Protein AF-A0A971QM48-F1 (afdb_monomer)

Solvent-accessible surface area (backbone atoms only — not comparable to full-atom values): 11551 Å² total; per-residue (Å²): 107,71,69,56,50,54,52,50,48,67,76,51,70,69,67,79,76,86,76,79,74,87,74,81,92,73,78,40,52,86,23,33,29,38,38,35,33,34,41,36,30,91,45,66,73,76,56,55,80,51,70,69,56,52,52,49,32,53,52,53,37,55,54,53,50,53,58,48,61,70,36,67,75,52,66,74,45,52,74,70,54,47,54,50,46,50,54,52,46,47,52,49,40,46,28,52,46,50,43,52,49,58,69,69,47,90,66,61,48,78,42,84,74,48,76,46,72,35,54,68,72,39,68,53,55,75,92,37,60,81,40,42,35,34,33,38,30,67,88,76,28,32,36,38,37,59,38,43,50,46,93,62,30,44,50,87,63,85,56,49,79,44,80,49,55,73,74,32,81,40,48,48,89,62,84,36,79,37,98,48,64,26,48,36,46,32,38,34,36,36,70,33,70,63,67,70,87,82,83,82,132

Mean predicted aligned error: 8.38 Å

Secondary structure (DSSP, 8-state):
-HHHHHHHHHHS------SSSPPPS---SSSEEEEEEEEE-SSSGGGSPPHHHHHHHHHHHHHHHHHHHHSHHHHT--HHHHHHHHHHHHHHHHHHHHHHHHHH-SS-EEEEEEEEEE-TTSBPPGGGTTTEEEEEETTTTEEEEEEEEETTEEE-SS-EEEE--TT-EEEE-----SS---EEEEEEEE--TT-------

Structure (mmCIF, N/CA/C/O backbone):
data_AF-A0A971QM48-F1
#
_entry.id   AF-A0A971QM48-F1
#
loop_
_atom_site.group_PDB
_atom_site.id
_atom_site.type_symbol
_atom_site.label_atom_id
_atom_site.label_alt_id
_atom_site.label_comp_id
_atom_site.label_asym_id
_atom_site.label_entity_id
_atom_site.label_seq_id
_atom_site.pdbx_PDB_ins_code
_atom_site.Cartn_x
_atom_site.Cartn_y
_atom_site.Cartn_z
_atom_site.occupancy
_atom_site.B_iso_or_equiv
_atom_site.auth_seq_id
_atom_site.auth_comp_id
_atom_site.auth_asym_id
_atom_site.auth_atom_id
_atom_site.pdbx_PDB_model_num
ATOM 1 N N . MET A 1 1 ? -4.611 4.278 18.204 1.00 54.31 1 MET A N 1
ATOM 2 C CA . MET A 1 1 ? -4.361 4.041 16.751 1.00 54.31 1 MET A CA 1
ATOM 3 C C . MET A 1 1 ? -4.901 5.122 15.805 1.00 54.31 1 MET A C 1
ATOM 5 O O . MET A 1 1 ? -4.077 5.701 15.112 1.00 54.31 1 MET A O 1
ATOM 9 N N . LYS A 1 2 ? -6.210 5.450 15.753 1.00 56.41 2 LYS A N 1
ATOM 10 C CA . LYS A 1 2 ? -6.741 6.458 14.792 1.00 56.41 2 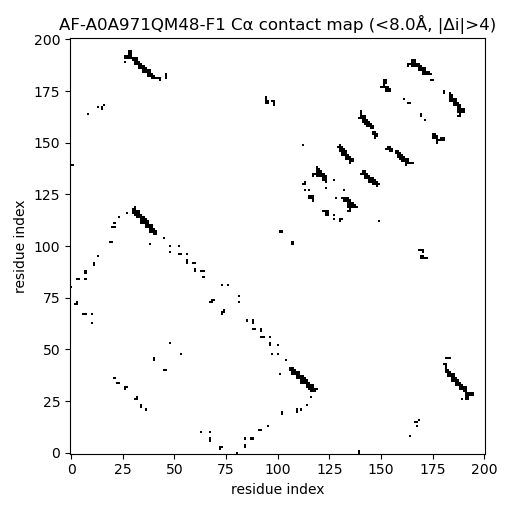LYS A CA 1
ATOM 11 C C . LYS A 1 2 ? -6.027 7.823 14.858 1.00 56.41 2 LYS A C 1
ATOM 13 O O . LYS A 1 2 ? -5.661 8.360 13.819 1.00 56.41 2 LYS A O 1
ATOM 18 N N . LYS A 1 3 ? -5.739 8.325 16.069 1.00 60.47 3 LYS A N 1
ATOM 19 C CA . LYS A 1 3 ? -4.972 9.571 16.284 1.00 60.47 3 LYS A CA 1
ATOM 20 C C . LYS A 1 3 ? -3.552 9.516 15.697 1.00 60.47 3 LYS A C 1
ATOM 22 O O . LYS A 1 3 ? -3.145 10.424 14.988 1.00 60.47 3 LYS A O 1
ATOM 27 N N . ILE A 1 4 ? -2.842 8.406 15.912 1.00 63.28 4 ILE A N 1
ATOM 28 C CA . ILE A 1 4 ? -1.474 8.174 15.412 1.00 63.28 4 ILE A CA 1
ATOM 29 C C . ILE A 1 4 ? -1.445 8.152 13.879 1.00 63.28 4 ILE A C 1
ATOM 31 O O . ILE A 1 4 ? -0.576 8.765 13.265 1.00 63.28 4 ILE A O 1
ATOM 35 N N . ILE A 1 5 ? -2.421 7.485 13.254 1.00 61.97 5 ILE A N 1
ATOM 36 C CA . ILE A 1 5 ? -2.549 7.445 11.792 1.00 61.97 5 ILE A CA 1
ATOM 37 C C . ILE A 1 5 ? -2.775 8.860 11.245 1.00 61.97 5 ILE A C 1
ATOM 39 O O . ILE A 1 5 ? -2.101 9.236 10.293 1.00 61.97 5 ILE A O 1
ATOM 43 N N . GLY A 1 6 ? -3.650 9.660 11.865 1.00 61.72 6 GLY A N 1
ATOM 44 C CA . GLY A 1 6 ? -3.912 11.041 11.442 1.00 61.72 6 GLY A CA 1
ATOM 45 C C . GLY A 1 6 ? -2.662 11.928 11.441 1.00 61.72 6 GLY A C 1
ATOM 46 O O . GLY A 1 6 ? -2.401 12.625 10.460 1.00 61.72 6 GLY A O 1
ATOM 47 N N . ILE A 1 7 ? -1.837 11.843 12.488 1.00 61.66 7 ILE A N 1
ATOM 48 C CA . ILE A 1 7 ? -0.588 12.619 12.594 1.00 61.66 7 ILE A CA 1
ATOM 49 C C . ILE A 1 7 ? 0.405 12.183 11.513 1.00 61.66 7 ILE A C 1
ATOM 51 O O . ILE A 1 7 ? 0.930 13.016 10.781 1.00 61.66 7 ILE A O 1
ATOM 55 N N . ILE A 1 8 ? 0.604 10.873 11.345 1.00 64.00 8 ILE A N 1
ATOM 56 C CA . ILE A 1 8 ? 1.536 10.330 10.345 1.00 64.00 8 ILE A CA 1
ATOM 57 C C . ILE A 1 8 ? 1.062 10.626 8.909 1.00 64.00 8 ILE A C 1
ATOM 59 O O . ILE A 1 8 ? 1.891 10.869 8.034 1.00 64.00 8 ILE A O 1
ATOM 63 N N . VAL A 1 9 ? -0.254 10.634 8.652 1.00 61.41 9 VAL A N 1
ATOM 64 C CA . VAL A 1 9 ? -0.838 11.076 7.367 1.00 61.41 9 VAL A CA 1
ATOM 65 C C . VAL A 1 9 ? -0.539 12.542 7.097 1.00 61.41 9 VAL A C 1
ATOM 67 O O . VAL A 1 9 ? -0.200 12.892 5.971 1.00 61.41 9 VAL A O 1
ATOM 70 N N . THR A 1 10 ? -0.615 13.387 8.120 1.00 61.47 10 THR A N 1
ATOM 71 C CA . THR A 1 10 ? -0.358 14.822 7.965 1.00 61.47 10 THR A CA 1
ATOM 72 C C . THR A 1 10 ? 1.130 15.112 7.744 1.00 61.47 10 THR A C 1
ATOM 74 O O . THR A 1 10 ? 1.470 15.942 6.905 1.00 61.47 10 THR A O 1
ATOM 77 N N . LEU A 1 11 ? 2.017 14.396 8.444 1.00 59.66 11 LEU A N 1
ATOM 78 C CA . LEU A 1 11 ? 3.474 14.556 8.329 1.00 59.66 11 LEU A CA 1
ATOM 79 C C . LEU A 1 11 ? 4.018 14.061 6.985 1.00 59.66 11 LEU A C 1
ATOM 81 O O . LEU A 1 11 ? 4.944 14.641 6.423 1.00 59.66 11 LEU A O 1
ATOM 85 N N . ILE A 1 12 ? 3.431 12.996 6.439 1.00 63.12 12 ILE A N 1
ATOM 86 C CA . ILE A 1 12 ? 3.823 12.457 5.140 1.00 63.12 12 ILE A CA 1
ATOM 87 C C . ILE A 1 12 ? 2.616 12.513 4.222 1.00 63.12 12 ILE A C 1
ATOM 89 O O . ILE A 1 12 ? 1.974 11.498 3.951 1.00 63.12 12 ILE A O 1
ATOM 93 N N . ALA A 1 13 ? 2.375 13.703 3.670 1.00 56.88 13 ALA A N 1
ATOM 94 C CA . ALA A 1 13 ? 1.597 13.810 2.451 1.00 56.88 13 ALA A CA 1
ATOM 95 C C . ALA A 1 13 ? 2.312 12.979 1.378 1.00 56.88 13 ALA A C 1
ATOM 97 O O . ALA A 1 13 ? 3.420 13.294 0.905 1.00 56.88 13 ALA A O 1
ATOM 98 N N . VAL A 1 14 ? 1.702 11.854 1.030 1.00 52.19 14 VAL A N 1
ATOM 99 C CA . VAL A 1 14 ? 2.071 11.128 -0.168 1.00 52.19 14 VAL A CA 1
ATOM 100 C C . VAL A 1 14 ? 1.405 11.911 -1.284 1.00 52.19 14 VAL A C 1
ATOM 102 O O . VAL A 1 14 ? 0.205 11.794 -1.514 1.00 52.19 14 VAL A O 1
ATOM 105 N N . ASN A 1 15 ? 2.177 12.820 -1.889 1.00 45.44 15 ASN A N 1
ATOM 106 C CA . ASN A 1 15 ? 1.756 13.564 -3.070 1.00 45.44 15 ASN A CA 1
ATOM 107 C C . ASN A 1 15 ? 1.019 12.603 -3.999 1.00 45.44 15 ASN A C 1
ATOM 109 O O . ASN A 1 15 ? 1.525 11.508 -4.247 1.00 45.44 15 ASN A O 1
ATOM 113 N N . SER A 1 16 ? -0.164 12.994 -4.484 1.00 44.81 16 SER A N 1
ATOM 114 C CA . SER A 1 16 ? -0.859 12.223 -5.509 1.00 44.81 16 SER A CA 1
ATOM 115 C C . SER A 1 16 ? 0.111 12.064 -6.677 1.00 44.81 16 SER A C 1
ATOM 117 O O . SER A 1 16 ? 0.391 13.029 -7.394 1.00 44.81 16 SER A O 1
ATOM 119 N N . PHE A 1 17 ? 0.711 10.882 -6.774 1.00 52.84 17 PHE A N 1
ATOM 120 C CA . PHE A 1 17 ? 1.795 10.602 -7.695 1.00 52.84 17 PHE A CA 1
ATOM 121 C C . PHE A 1 17 ? 1.303 10.862 -9.116 1.00 52.84 17 PHE A C 1
ATOM 123 O O . PHE A 1 17 ? 0.309 10.295 -9.575 1.00 52.84 17 PHE A O 1
ATOM 130 N N . ALA A 1 18 ? 1.930 11.832 -9.773 1.00 45.19 18 ALA A N 1
ATOM 131 C CA . ALA A 1 18 ? 1.452 12.374 -11.027 1.00 45.19 18 ALA A CA 1
ATOM 132 C C . ALA A 1 18 ? 1.850 11.452 -12.193 1.00 45.19 18 ALA A C 1
ATOM 134 O O . ALA A 1 18 ? 2.872 11.642 -12.846 1.00 45.19 18 ALA A O 1
ATOM 135 N N . GLY A 1 19 ? 0.979 10.488 -12.493 1.00 59.12 19 GLY A N 1
ATOM 136 C CA . GLY A 1 19 ? 0.591 10.177 -13.873 1.00 59.12 19 GLY A CA 1
ATOM 137 C C . GLY A 1 19 ? 1.218 8.964 -14.562 1.00 59.12 19 GLY A C 1
ATOM 138 O O . GLY A 1 19 ? 0.771 8.650 -15.665 1.00 59.12 19 GLY A O 1
ATOM 139 N N . LYS A 1 20 ? 2.207 8.270 -13.977 1.00 73.25 20 LYS A N 1
ATOM 140 C CA . LYS A 1 20 ? 2.780 7.058 -14.607 1.00 73.25 20 LYS A CA 1
ATOM 141 C C . LYS A 1 20 ? 2.070 5.766 -14.212 1.00 73.25 20 LYS A C 1
ATOM 143 O O . LYS A 1 20 ? 1.903 4.896 -15.065 1.00 73.25 20 LYS A O 1
ATOM 148 N N . ILE A 1 21 ? 1.668 5.632 -12.949 1.00 83.56 21 ILE A N 1
ATOM 149 C CA . ILE A 1 21 ? 0.971 4.434 -12.471 1.00 83.56 21 ILE A CA 1
ATOM 150 C C . ILE A 1 21 ? -0.493 4.503 -12.946 1.00 83.56 21 ILE A C 1
ATOM 152 O O . ILE A 1 21 ? -1.159 5.507 -12.683 1.00 83.56 21 ILE A O 1
ATOM 156 N N . PRO A 1 22 ? -1.016 3.478 -13.648 1.00 83.00 22 PRO A N 1
ATOM 157 C CA . PRO A 1 22 ? -2.404 3.466 -14.099 1.00 83.00 22 PRO A CA 1
ATOM 158 C C . PRO A 1 22 ? -3.387 3.536 -12.928 1.00 83.00 22 PRO A C 1
ATOM 160 O O . PRO A 1 22 ? -3.344 2.702 -12.029 1.00 83.00 22 PRO A O 1
ATOM 163 N N . GLU A 1 23 ? -4.305 4.499 -12.963 1.00 88.69 23 GLU A N 1
ATOM 164 C CA . GLU A 1 23 ? -5.396 4.632 -11.991 1.00 88.69 23 GLU A CA 1
ATOM 165 C C . GLU A 1 23 ? -6.587 3.729 -12.356 1.00 88.69 23 GLU A C 1
ATOM 167 O O . GLU A 1 23 ? -6.772 3.338 -13.516 1.00 88.69 23 GLU A O 1
ATOM 172 N N . ALA A 1 24 ? -7.432 3.421 -11.370 1.00 86.62 24 ALA A N 1
ATOM 173 C CA . ALA A 1 24 ? -8.615 2.599 -11.581 1.00 86.62 24 ALA A CA 1
ATOM 174 C C . ALA A 1 24 ? -9.570 3.243 -12.605 1.00 86.62 24 ALA A C 1
ATOM 176 O O . ALA A 1 24 ? -9.968 4.400 -12.478 1.00 86.62 24 ALA A O 1
ATOM 177 N N . LYS A 1 25 ? -9.997 2.462 -13.608 1.00 86.50 25 LYS A N 1
ATOM 178 C CA . LYS A 1 25 ? -10.892 2.935 -14.685 1.00 86.50 25 LYS A CA 1
ATOM 179 C C . LYS A 1 25 ? -12.276 3.352 -14.186 1.00 86.50 25 LYS A C 1
ATOM 181 O O . LYS A 1 25 ? -12.919 4.199 -14.797 1.00 86.50 25 LYS A O 1
ATOM 186 N N . SER A 1 26 ? -12.749 2.718 -13.116 1.00 88.81 26 SER A N 1
ATOM 187 C CA . SER A 1 26 ? -14.038 3.003 -12.495 1.00 88.81 26 SER A CA 1
ATOM 188 C C . SER A 1 26 ? -13.978 2.740 -10.998 1.00 88.81 26 SER A C 1
ATOM 190 O O . SER A 1 26 ? -13.543 1.671 -10.562 1.00 88.81 26 SER A O 1
ATOM 192 N N . LEU A 1 27 ? -14.466 3.707 -10.228 1.00 91.88 27 LEU A N 1
ATOM 193 C CA . LEU A 1 27 ? -14.665 3.586 -8.790 1.00 91.88 27 LEU A CA 1
ATOM 194 C C . LEU A 1 27 ? -16.118 3.180 -8.514 1.00 91.88 27 LEU A C 1
ATOM 196 O O . LEU A 1 27 ? -17.021 3.532 -9.277 1.00 91.88 27 LEU A O 1
ATOM 200 N N . HIS A 1 28 ? -16.349 2.422 -7.445 1.00 91.94 28 HIS A N 1
ATOM 201 C CA . HIS A 1 28 ? -17.699 2.014 -7.061 1.00 91.94 28 HIS A CA 1
ATOM 202 C C . HIS A 1 28 ? -18.363 3.077 -6.166 1.00 91.94 28 HIS A C 1
ATOM 204 O O . HIS A 1 28 ? -17.713 3.602 -5.261 1.00 91.94 28 HIS A O 1
ATOM 210 N N . PRO A 1 29 ? -19.656 3.394 -6.363 1.00 89.12 29 PRO A N 1
ATOM 211 C CA . PRO A 1 29 ? -20.338 4.404 -5.554 1.00 89.12 29 PRO A CA 1
ATOM 212 C C . PRO A 1 29 ? -20.445 4.017 -4.074 1.00 89.12 29 PRO A C 1
ATOM 214 O O . PRO A 1 29 ? -20.287 4.873 -3.216 1.00 89.12 29 PRO A O 1
ATOM 217 N N . GLU A 1 30 ? -20.678 2.738 -3.776 1.00 92.12 30 GLU A N 1
ATOM 218 C CA 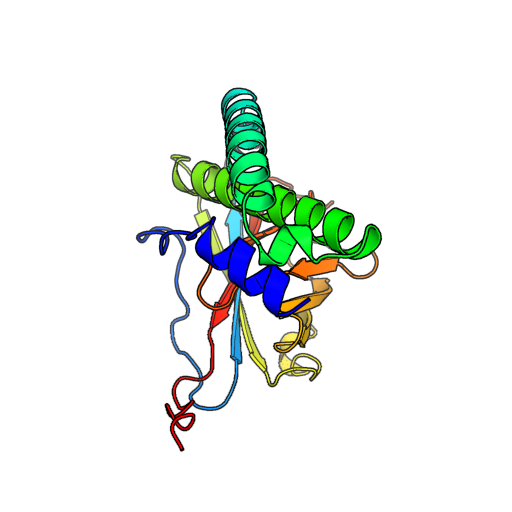. GLU A 1 30 ? -20.988 2.255 -2.415 1.00 92.12 30 GLU A CA 1
ATOM 219 C C . GLU A 1 30 ? -19.905 1.362 -1.786 1.00 92.12 30 GLU A C 1
ATOM 221 O O . GLU A 1 30 ? -20.048 0.924 -0.648 1.00 92.12 30 GLU A O 1
ATOM 226 N N . LEU A 1 31 ? -18.840 1.038 -2.523 1.00 93.38 31 LEU A N 1
ATOM 227 C CA . LEU A 1 31 ? -17.826 0.072 -2.091 1.00 93.38 31 LEU A CA 1
ATOM 228 C C . LEU A 1 31 ? -16.438 0.687 -2.214 1.00 93.38 31 LEU A C 1
ATOM 230 O O . LEU A 1 31 ? -16.191 1.497 -3.108 1.00 93.38 31 LEU A O 1
ATOM 234 N N . TYR A 1 32 ? -15.520 0.250 -1.354 1.00 93.00 32 TYR A N 1
ATOM 235 C CA . TYR A 1 32 ? -14.109 0.551 -1.539 1.00 93.00 32 TYR A CA 1
ATOM 236 C C . TYR A 1 32 ? -13.629 -0.097 -2.830 1.00 93.00 32 TYR A C 1
ATOM 238 O O . TYR A 1 32 ? -13.976 -1.242 -3.130 1.00 93.00 32 TYR A O 1
ATOM 246 N N . THR A 1 33 ? -12.818 0.640 -3.579 1.00 94.25 33 THR A N 1
ATOM 247 C CA . THR A 1 33 ? -12.149 0.121 -4.772 1.00 94.25 33 THR A CA 1
ATOM 248 C C . THR A 1 33 ? -10.691 -0.126 -4.425 1.00 94.25 33 THR A C 1
ATOM 250 O O . THR A 1 33 ? -9.996 0.804 -4.038 1.00 94.25 33 THR A O 1
ATOM 253 N N . ILE A 1 34 ? -10.210 -1.359 -4.544 1.00 92.25 34 ILE A N 1
ATOM 254 C CA . ILE A 1 34 ? -8.811 -1.710 -4.277 1.00 92.25 34 ILE A CA 1
ATOM 255 C C . ILE A 1 34 ? -8.179 -2.149 -5.586 1.00 92.25 34 ILE A C 1
ATOM 257 O O . ILE A 1 34 ? -8.571 -3.160 -6.171 1.00 92.25 34 ILE A O 1
ATOM 261 N N . GLN A 1 35 ? -7.207 -1.380 -6.054 1.00 91.38 35 GLN A N 1
ATOM 262 C CA . GLN A 1 35 ? -6.459 -1.672 -7.264 1.00 91.38 35 GLN A CA 1
ATOM 263 C C . GLN A 1 35 ? -5.130 -2.331 -6.908 1.00 91.38 35 GLN A C 1
ATOM 265 O O . GLN A 1 35 ? -4.390 -1.833 -6.063 1.00 91.38 35 GLN A O 1
ATOM 270 N N . PHE A 1 36 ? -4.834 -3.435 -7.590 1.00 88.62 36 PHE A N 1
ATOM 271 C CA . PHE A 1 36 ? -3.558 -4.134 -7.552 1.00 88.62 36 PHE A CA 1
ATOM 272 C C . PHE A 1 36 ? -2.880 -3.995 -8.912 1.00 88.62 36 PHE A C 1
ATOM 274 O O . PHE A 1 36 ? -3.418 -4.452 -9.925 1.00 88.62 36 PHE A O 1
ATOM 281 N N . THR A 1 37 ? -1.681 -3.427 -8.914 1.00 88.06 37 THR A N 1
ATOM 282 C CA . THR A 1 37 ? -0.869 -3.201 -10.114 1.00 88.06 37 THR A CA 1
ATOM 283 C C . THR A 1 37 ? 0.524 -3.762 -9.876 1.00 88.06 37 THR A C 1
ATOM 285 O O . THR A 1 37 ? 1.062 -3.660 -8.780 1.00 88.06 37 THR A O 1
ATOM 288 N N . TYR A 1 38 ? 1.130 -4.375 -10.882 1.00 86.75 38 TYR A N 1
ATOM 289 C CA . TYR A 1 38 ? 2.517 -4.816 -10.821 1.00 86.75 38 TYR A CA 1
ATOM 290 C C . TYR A 1 38 ? 3.402 -3.849 -11.601 1.00 86.75 38 TYR A C 1
ATOM 292 O O . TYR A 1 38 ? 3.125 -3.588 -12.771 1.00 86.75 38 TYR A O 1
ATOM 300 N N . ALA A 1 39 ? 4.443 -3.325 -10.957 1.00 87.50 39 ALA A N 1
ATOM 301 C CA . ALA A 1 39 ? 5.480 -2.530 -11.603 1.00 87.50 39 ALA A CA 1
ATOM 302 C C . ALA A 1 39 ? 6.650 -3.449 -11.962 1.00 87.50 39 ALA A C 1
ATOM 304 O O . ALA A 1 39 ? 7.392 -3.882 -11.077 1.00 87.50 39 ALA A O 1
ATOM 305 N N . TRP A 1 40 ? 6.774 -3.777 -13.245 1.00 85.81 40 TRP A N 1
ATOM 306 C CA . TRP A 1 40 ? 7.791 -4.673 -13.780 1.00 85.81 40 TRP A CA 1
ATOM 307 C C . TRP A 1 40 ? 8.971 -3.895 -14.364 1.00 85.81 40 TRP A C 1
ATOM 309 O O . TRP A 1 40 ? 8.787 -2.920 -15.091 1.00 85.81 40 TRP A O 1
ATOM 319 N N . PHE A 1 41 ? 10.178 -4.370 -14.072 1.00 82.62 41 PHE A N 1
ATOM 320 C CA . PHE A 1 41 ? 11.440 -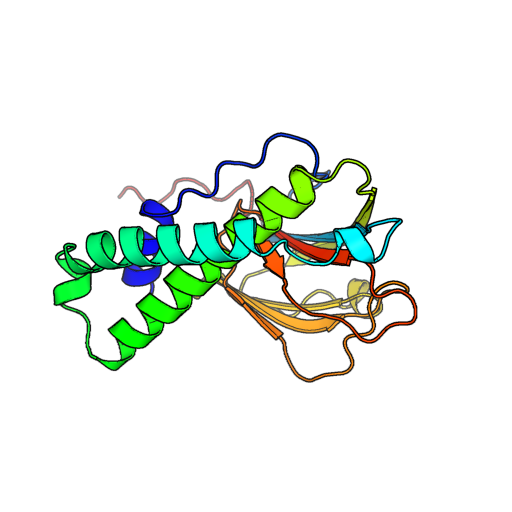3.857 -14.587 1.00 82.62 41 PHE A CA 1
ATOM 321 C C . PHE A 1 41 ? 12.010 -4.859 -15.600 1.00 82.62 41 PHE A C 1
ATOM 323 O O . PHE A 1 41 ? 12.207 -6.033 -15.260 1.00 82.62 41 PHE A O 1
ATOM 330 N N . PRO A 1 42 ? 12.330 -4.425 -16.829 1.00 75.19 42 PRO A N 1
ATOM 331 C CA . PRO A 1 42 ? 12.983 -5.281 -17.815 1.00 75.19 42 PRO A CA 1
ATOM 332 C C . PRO A 1 42 ? 14.353 -5.796 -17.350 1.00 75.19 42 PRO A C 1
ATOM 334 O O . PRO A 1 42 ? 14.721 -6.930 -17.658 1.00 75.19 42 PRO A O 1
ATOM 337 N N . SER A 1 43 ? 15.083 -4.997 -16.562 1.00 75.06 43 SER A N 1
ATOM 338 C CA . SER A 1 43 ? 16.364 -5.365 -15.949 1.00 75.06 43 SER A CA 1
ATOM 339 C C . SER A 1 43 ? 16.216 -5.654 -14.454 1.00 75.06 43 SER A C 1
ATOM 341 O O . SER A 1 43 ? 15.519 -4.942 -13.735 1.00 75.06 43 SER A O 1
ATOM 343 N N . SER A 1 44 ? 16.916 -6.679 -13.958 1.00 71.31 44 SER A N 1
ATOM 344 C CA . SER A 1 44 ? 16.960 -6.996 -12.523 1.00 71.31 44 SER A CA 1
ATOM 345 C C . SER A 1 44 ? 17.696 -5.943 -11.694 1.00 71.31 44 SER A C 1
ATOM 347 O O . SER A 1 44 ? 17.459 -5.843 -10.491 1.00 71.31 44 SER A O 1
ATOM 349 N N . ASP A 1 45 ? 18.584 -5.173 -12.323 1.00 69.19 45 ASP A N 1
ATOM 350 C CA . ASP A 1 45 ? 19.411 -4.177 -11.636 1.00 69.19 45 ASP A CA 1
ATOM 351 C C . ASP A 1 45 ? 18.572 -2.981 -11.163 1.00 69.19 45 ASP A C 1
ATOM 353 O O . ASP A 1 45 ? 18.820 -2.438 -10.090 1.00 69.19 45 ASP A O 1
ATOM 357 N N . ASP A 1 46 ? 17.511 -2.641 -11.899 1.00 68.38 46 ASP A N 1
ATOM 358 C CA . ASP A 1 46 ? 16.625 -1.511 -11.586 1.00 68.38 46 ASP A CA 1
ATOM 359 C C . ASP A 1 46 ? 15.622 -1.817 -10.458 1.00 68.38 46 ASP A C 1
ATOM 361 O O . ASP A 1 46 ? 14.993 -0.917 -9.895 1.00 68.38 46 ASP A O 1
ATOM 365 N N . VAL A 1 47 ? 15.496 -3.097 -10.095 1.00 69.12 47 VAL A N 1
ATOM 366 C CA . VAL A 1 47 ? 14.650 -3.580 -8.992 1.00 69.12 47 VAL A CA 1
ATOM 367 C C . VAL A 1 47 ? 15.265 -3.219 -7.644 1.00 69.12 47 VAL A C 1
ATOM 369 O O . VAL A 1 47 ? 14.551 -3.044 -6.651 1.00 69.12 47 VAL A O 1
ATOM 372 N N . VAL A 1 48 ? 16.599 -3.158 -7.597 1.00 75.50 48 VAL A N 1
ATOM 373 C CA . VAL A 1 48 ? 17.363 -2.862 -6.390 1.00 75.50 48 VAL A CA 1
ATOM 374 C C . VAL A 1 48 ? 17.250 -1.373 -6.098 1.00 75.50 48 VAL A C 1
ATOM 376 O O . VAL A 1 48 ? 17.578 -0.536 -6.933 1.00 75.50 48 VAL A O 1
ATOM 379 N N . ILE A 1 49 ? 16.799 -1.047 -4.888 1.00 78.88 49 ILE A N 1
ATOM 380 C CA . ILE A 1 49 ? 16.781 0.332 -4.407 1.00 78.88 49 ILE A CA 1
ATOM 381 C C . ILE A 1 49 ? 18.243 0.790 -4.252 1.00 78.88 49 ILE A C 1
ATOM 383 O O . ILE A 1 49 ? 18.987 0.144 -3.509 1.00 78.88 49 ILE A O 1
ATOM 387 N N . PRO A 1 50 ? 18.676 1.871 -4.924 1.00 84.94 50 PRO A N 1
ATOM 388 C CA . PRO A 1 50 ? 20.036 2.379 -4.792 1.00 84.9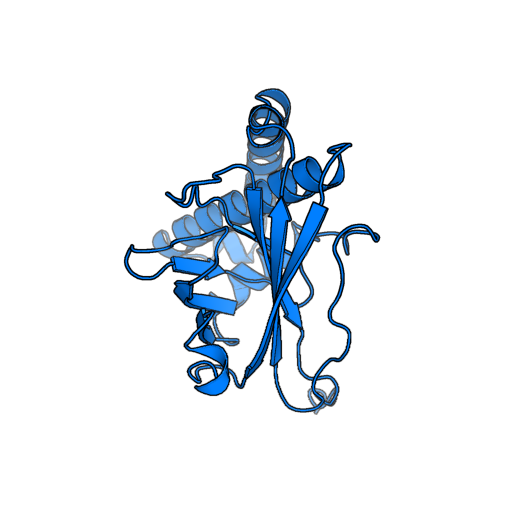4 50 PRO A CA 1
ATOM 389 C C . PRO A 1 50 ? 20.342 2.822 -3.357 1.00 84.94 50 PRO A C 1
ATOM 391 O O . PRO A 1 50 ? 19.493 3.428 -2.703 1.00 84.94 50 PRO A O 1
ATOM 394 N N . ASP A 1 51 ? 21.582 2.632 -2.899 1.00 88.12 51 ASP A N 1
ATOM 395 C CA . ASP A 1 51 ? 22.023 3.031 -1.549 1.00 88.12 51 ASP A CA 1
ATOM 396 C C . ASP A 1 51 ? 21.744 4.508 -1.234 1.00 88.12 51 ASP A C 1
ATOM 398 O O . ASP A 1 51 ? 21.463 4.867 -0.094 1.00 88.12 51 ASP A O 1
ATOM 402 N N . GLU A 1 52 ? 21.813 5.384 -2.237 1.00 89.12 52 GLU A N 1
ATOM 403 C CA . GLU A 1 52 ? 21.488 6.804 -2.077 1.00 89.12 52 GLU A CA 1
ATOM 404 C C . GLU A 1 52 ? 20.009 7.040 -1.755 1.00 89.12 52 GLU A C 1
ATOM 406 O O . GLU A 1 52 ? 19.688 7.951 -0.997 1.00 89.12 52 GLU A O 1
ATOM 411 N N . VAL A 1 53 ? 19.104 6.232 -2.316 1.00 87.06 53 VAL A N 1
ATOM 412 C CA . VAL A 1 53 ? 17.672 6.290 -1.991 1.00 87.06 53 VAL A CA 1
ATOM 413 C C . VAL A 1 53 ? 17.449 5.789 -0.567 1.00 87.06 53 VAL A C 1
ATOM 415 O O . VAL A 1 53 ? 16.722 6.436 0.180 1.00 87.06 53 VAL A O 1
ATOM 418 N N . CYS A 1 54 ? 18.122 4.702 -0.176 1.00 87.88 54 CYS A N 1
ATOM 419 C CA . CYS A 1 54 ? 18.073 4.169 1.187 1.00 87.88 54 CYS A CA 1
ATOM 420 C C . CYS A 1 54 ? 18.527 5.210 2.221 1.00 87.88 54 CYS A C 1
ATOM 422 O O . CYS A 1 54 ? 17.801 5.496 3.165 1.00 87.88 54 CYS A O 1
ATOM 424 N N . LYS A 1 55 ? 19.687 5.842 1.999 1.00 92.06 55 LYS A N 1
ATOM 425 C CA . LYS A 1 55 ? 20.224 6.875 2.901 1.00 92.06 55 LYS A CA 1
ATOM 426 C C . LYS A 1 55 ? 19.288 8.071 3.037 1.00 92.06 55 LYS A C 1
ATOM 428 O O . LYS A 1 55 ? 19.044 8.510 4.152 1.00 92.06 55 LYS A O 1
ATOM 433 N N . ARG A 1 56 ? 18.735 8.562 1.922 1.00 89.94 56 ARG A N 1
ATOM 434 C CA . ARG A 1 56 ? 17.754 9.658 1.956 1.00 89.94 56 ARG A CA 1
ATOM 435 C C . ARG A 1 56 ? 16.494 9.274 2.729 1.00 89.94 56 ARG A C 1
ATOM 437 O O . ARG A 1 56 ? 15.995 10.089 3.487 1.00 89.94 56 ARG A O 1
ATOM 444 N N . ALA A 1 57 ? 15.998 8.047 2.567 1.00 90.25 57 ALA A N 1
ATOM 445 C CA . ALA A 1 57 ? 14.839 7.570 3.320 1.00 90.25 57 ALA A CA 1
ATOM 446 C C . ALA A 1 57 ? 15.121 7.504 4.832 1.00 90.25 57 ALA A C 1
ATOM 448 O O . ALA A 1 57 ? 14.265 7.880 5.625 1.00 90.25 57 ALA A O 1
ATOM 449 N N . ASP A 1 58 ? 16.315 7.063 5.236 1.00 92.38 58 ASP A N 1
ATOM 450 C CA . ASP A 1 58 ? 16.703 7.051 6.649 1.00 92.38 58 ASP A CA 1
ATOM 451 C C . ASP A 1 58 ? 16.860 8.480 7.210 1.00 92.38 58 ASP A C 1
ATOM 453 O O . ASP A 1 58 ? 16.393 8.757 8.312 1.00 92.38 58 ASP A O 1
ATOM 457 N N . GLU A 1 59 ? 17.442 9.411 6.445 1.00 93.75 59 GLU A N 1
ATOM 458 C CA . GLU A 1 59 ? 17.535 10.834 6.820 1.00 93.75 59 GLU A CA 1
ATOM 459 C C . GLU A 1 59 ? 16.149 11.486 6.968 1.00 93.75 59 GLU A C 1
ATOM 461 O O . GLU A 1 59 ? 15.875 12.125 7.986 1.00 93.75 59 GLU A O 1
ATOM 466 N N . ASP A 1 60 ? 15.259 11.282 5.990 1.00 90.62 60 ASP A N 1
ATOM 467 C CA . ASP A 1 60 ? 13.875 11.770 6.027 1.00 90.62 60 ASP A CA 1
ATOM 468 C C . ASP A 1 60 ? 13.125 11.206 7.244 1.00 90.62 60 ASP A C 1
ATOM 470 O O . ASP A 1 60 ? 12.363 11.920 7.897 1.00 90.62 60 ASP A O 1
ATOM 474 N N . TYR A 1 61 ? 13.345 9.928 7.570 1.00 93.12 61 TYR A N 1
ATOM 475 C CA . TYR A 1 61 ? 12.747 9.298 8.743 1.00 93.12 61 TYR A CA 1
ATOM 476 C C . TYR A 1 61 ? 13.193 9.963 10.045 1.00 93.12 61 TYR A C 1
ATOM 478 O O . TYR A 1 61 ? 12.334 10.275 10.865 1.00 93.12 61 TYR A O 1
ATOM 486 N N . GLU A 1 62 ? 14.491 10.205 10.236 1.00 94.00 62 GLU A N 1
ATOM 487 C CA . GLU A 1 62 ? 14.992 10.837 11.464 1.00 94.00 62 GLU A CA 1
ATOM 488 C C . GLU A 1 62 ? 14.450 12.265 11.632 1.00 94.00 62 GLU A C 1
ATOM 490 O O . GLU A 1 62 ? 14.033 12.636 12.729 1.00 94.00 62 GLU A O 1
ATOM 495 N N . ILE A 1 63 ? 14.370 13.044 10.547 1.00 91.62 63 ILE A N 1
ATOM 496 C CA . ILE A 1 63 ? 13.787 14.398 10.573 1.00 91.62 63 ILE A CA 1
ATOM 497 C C . ILE A 1 63 ? 12.317 14.341 11.004 1.00 91.62 63 ILE A C 1
ATOM 499 O O . ILE A 1 63 ? 11.917 15.000 11.965 1.00 91.62 63 ILE A O 1
ATOM 503 N N . LEU A 1 64 ? 11.518 13.510 10.332 1.00 90.44 64 LEU A N 1
ATOM 504 C CA . LEU A 1 64 ? 10.087 13.385 10.614 1.00 90.44 64 LEU A CA 1
ATOM 505 C C . LEU A 1 64 ? 9.813 12.759 11.986 1.00 90.44 64 LEU A C 1
ATOM 507 O O . LEU A 1 64 ? 8.766 13.005 12.585 1.00 90.44 64 LEU A O 1
ATOM 511 N N . LEU A 1 65 ? 10.730 11.933 12.490 1.00 91.94 65 LEU A N 1
ATOM 512 C CA . LEU A 1 65 ? 10.634 11.342 13.817 1.00 91.94 65 LEU A CA 1
ATOM 513 C C . LEU A 1 65 ? 10.796 12.403 14.908 1.00 91.94 65 LEU A C 1
ATOM 515 O O . LEU A 1 65 ? 10.074 12.353 15.906 1.00 91.94 65 LEU A O 1
ATOM 519 N N . GLU A 1 66 ? 11.719 13.348 14.735 1.00 91.56 66 GLU A N 1
ATOM 520 C CA . GLU A 1 66 ? 11.854 14.482 15.653 1.00 91.56 66 GLU A CA 1
ATOM 521 C C . GLU A 1 66 ? 10.607 15.372 15.612 1.00 91.56 66 GLU A C 1
ATOM 523 O O . GLU A 1 66 ? 10.037 15.651 16.667 1.00 91.56 66 GLU A O 1
ATOM 528 N N . GLU A 1 67 ? 10.086 15.694 14.423 1.00 89.12 67 GLU A N 1
ATOM 529 C CA . GLU A 1 67 ? 8.823 16.440 14.288 1.00 89.12 67 GLU A CA 1
ATOM 530 C C . GLU A 1 67 ? 7.648 15.719 14.971 1.00 89.12 67 GLU A C 1
ATOM 532 O O . GLU A 1 67 ? 6.873 16.330 15.710 1.00 89.12 67 GLU A O 1
ATOM 537 N N . LEU A 1 68 ? 7.534 14.398 14.788 1.00 87.50 68 LEU A N 1
ATOM 538 C CA . LEU A 1 68 ? 6.508 13.587 15.443 1.00 87.50 68 LEU A CA 1
ATOM 539 C C . LEU A 1 68 ? 6.610 13.685 16.972 1.00 87.50 68 LEU A C 1
ATOM 541 O O . LEU A 1 68 ? 5.585 13.839 17.639 1.00 87.50 68 LEU A O 1
ATOM 545 N N . LYS A 1 69 ? 7.827 13.626 17.530 1.00 88.31 69 LYS A N 1
ATOM 546 C CA . LYS A 1 69 ? 8.068 13.715 18.981 1.00 88.31 69 LYS A CA 1
ATOM 547 C C . LYS A 1 69 ? 7.686 15.070 19.577 1.00 88.31 69 LYS A C 1
ATOM 549 O O . LYS A 1 69 ? 7.374 15.139 20.769 1.00 88.31 69 LYS A O 1
ATOM 554 N N . GLU A 1 70 ? 7.708 16.133 18.779 1.00 88.62 70 GLU A N 1
ATOM 555 C CA . GLU A 1 70 ? 7.334 17.478 19.219 1.00 88.62 70 GLU A CA 1
ATOM 556 C C . GLU A 1 70 ? 5.816 17.666 19.356 1.00 88.62 70 GLU A C 1
ATOM 558 O O . GLU A 1 70 ? 5.381 18.535 20.122 1.00 88.62 70 GLU A O 1
ATOM 563 N N . THR A 1 71 ? 5.008 16.825 18.698 1.00 84.38 71 THR A N 1
ATOM 564 C CA . THR A 1 71 ? 3.539 16.889 18.769 1.00 84.38 71 THR A CA 1
ATOM 565 C C . THR A 1 71 ? 3.008 16.521 20.158 1.00 84.38 71 THR A C 1
ATOM 567 O O . THR A 1 71 ? 3.502 15.600 20.812 1.00 84.38 71 THR A O 1
ATOM 570 N N . ASP A 1 72 ? 1.980 17.233 20.625 1.00 83.38 72 ASP A N 1
ATOM 571 C CA . ASP A 1 72 ? 1.377 16.967 21.940 1.00 83.38 72 ASP A CA 1
ATOM 572 C C . ASP A 1 72 ? 0.696 15.595 21.986 1.00 83.38 72 ASP A C 1
ATOM 574 O O . ASP A 1 72 ? 0.887 14.845 22.941 1.00 83.38 72 ASP A O 1
ATOM 578 N N . ASP A 1 73 ? 0.030 15.202 20.898 1.00 81.12 73 ASP A N 1
ATOM 579 C CA . ASP A 1 73 ? -0.580 13.879 20.778 1.00 81.12 73 ASP A CA 1
ATOM 580 C C . ASP A 1 73 ? 0.438 12.736 20.925 1.00 81.12 73 ASP A C 1
ATOM 582 O O . ASP A 1 73 ? 0.097 11.690 21.472 1.00 81.12 73 ASP A O 1
ATOM 586 N N . TYR A 1 74 ? 1.681 12.903 20.451 1.00 84.06 74 TYR A N 1
ATOM 587 C CA . TYR A 1 74 ? 2.725 11.888 20.613 1.00 84.06 74 TYR A CA 1
ATOM 588 C C . TYR A 1 74 ? 3.227 11.797 22.062 1.00 84.06 74 TYR A C 1
ATOM 590 O O . TYR A 1 74 ? 3.532 10.704 22.555 1.00 84.06 74 TYR A O 1
ATOM 598 N 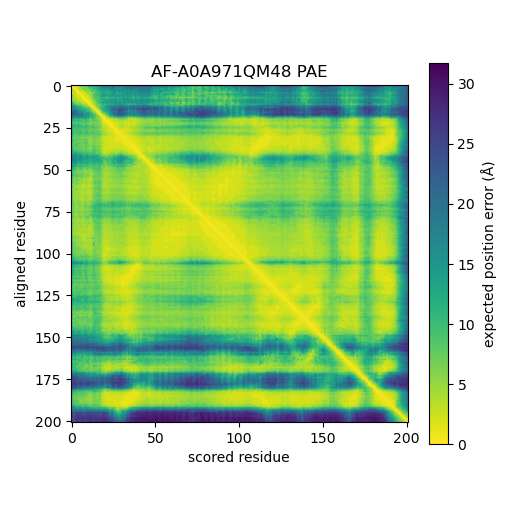N . LYS A 1 75 ? 3.319 12.933 22.766 1.00 85.44 75 LYS A N 1
ATOM 599 C CA . LYS A 1 75 ? 3.752 12.973 24.176 1.00 85.44 75 LYS A CA 1
ATOM 600 C C . LYS A 1 75 ? 2.781 12.214 25.078 1.00 85.44 75 LYS A C 1
ATOM 602 O O . LYS A 1 75 ? 3.237 11.565 26.020 1.00 85.44 75 LYS A O 1
ATOM 607 N N . ASP A 1 76 ? 1.499 12.222 24.727 1.00 87.06 76 ASP A N 1
ATOM 608 C CA . ASP A 1 76 ? 0.430 11.529 25.450 1.00 87.06 76 ASP A CA 1
ATOM 609 C C . ASP A 1 76 ? 0.356 10.017 25.166 1.00 87.06 76 ASP A C 1
ATOM 611 O O . ASP A 1 76 ? -0.407 9.311 25.823 1.00 87.06 76 ASP A O 1
ATOM 615 N N . LEU A 1 77 ? 1.142 9.496 24.214 1.00 85.38 77 LEU A N 1
ATOM 616 C CA . LEU A 1 77 ? 1.157 8.066 23.895 1.00 85.38 77 LEU A CA 1
ATOM 617 C C . LEU A 1 77 ? 1.882 7.237 24.954 1.00 85.38 77 LEU A C 1
ATOM 619 O O . LEU A 1 77 ? 2.964 7.609 25.430 1.00 85.38 77 LEU A O 1
ATOM 623 N N . GLU A 1 78 ? 1.346 6.045 25.206 1.00 89.25 78 GLU A N 1
ATOM 624 C CA . GLU A 1 78 ? 2.022 4.997 25.969 1.00 89.25 78 GLU A CA 1
ATOM 625 C C . GLU A 1 78 ? 3.223 4.413 25.195 1.00 89.25 78 GLU A C 1
ATOM 627 O O . GLU A 1 78 ? 3.402 4.613 23.990 1.00 89.25 78 GLU A O 1
ATOM 632 N N . SER A 1 79 ? 4.102 3.691 25.894 1.00 87.56 79 SER A N 1
ATOM 633 C CA . SER A 1 79 ? 5.368 3.188 25.325 1.00 87.56 79 SER A CA 1
ATOM 634 C C . SER A 1 79 ? 5.180 2.279 24.098 1.00 87.56 79 SER A C 1
ATOM 636 O O . SER A 1 79 ? 5.904 2.393 23.106 1.00 87.56 79 SER A O 1
ATOM 638 N N . ASP A 1 80 ? 4.198 1.382 24.149 1.00 86.19 80 ASP A N 1
ATOM 639 C CA . ASP A 1 80 ? 3.837 0.477 23.055 1.00 86.19 80 ASP A CA 1
ATOM 640 C C . ASP A 1 80 ? 3.216 1.224 21.866 1.00 86.19 80 ASP A C 1
ATOM 642 O O . ASP A 1 80 ? 3.539 0.936 20.711 1.00 86.19 80 ASP A O 1
ATOM 646 N N . GLU A 1 81 ? 2.399 2.241 22.137 1.00 85.31 81 GLU A N 1
ATOM 647 C CA . GLU A 1 81 ? 1.834 3.117 21.111 1.00 85.31 81 GLU A CA 1
ATOM 648 C C . GLU A 1 81 ? 2.905 3.952 20.395 1.00 85.31 81 GLU A C 1
ATOM 650 O O . GLU A 1 81 ? 2.844 4.115 19.174 1.00 85.31 81 GLU A O 1
ATOM 655 N N . ARG A 1 82 ? 3.932 4.422 21.116 1.00 87.06 82 ARG A N 1
ATOM 656 C CA . ARG A 1 82 ? 5.088 5.111 20.513 1.00 87.06 82 ARG A CA 1
ATOM 657 C C . ARG A 1 82 ? 5.879 4.186 19.596 1.00 87.06 82 ARG A C 1
ATOM 659 O O . ARG A 1 82 ? 6.221 4.583 18.484 1.00 87.06 82 ARG A O 1
ATOM 666 N N . ALA A 1 83 ? 6.124 2.945 20.022 1.00 87.25 83 ALA A N 1
ATOM 667 C CA . ALA A 1 83 ? 6.797 1.951 19.187 1.00 87.25 83 ALA A CA 1
ATOM 668 C C . ALA A 1 83 ? 6.004 1.657 17.900 1.00 87.25 83 ALA A C 1
ATOM 670 O O . ALA A 1 83 ? 6.585 1.583 16.814 1.00 87.25 83 ALA A O 1
ATOM 671 N N . ALA A 1 84 ? 4.674 1.555 18.000 1.00 83.00 84 ALA A N 1
ATOM 672 C CA . ALA A 1 84 ? 3.803 1.414 16.837 1.00 83.00 84 ALA A CA 1
ATOM 673 C C . ALA A 1 84 ? 3.863 2.648 15.919 1.00 83.00 84 ALA A C 1
ATOM 675 O O . ALA A 1 84 ? 3.966 2.498 14.701 1.00 83.00 84 ALA A O 1
ATOM 676 N N . ALA A 1 85 ? 3.861 3.861 16.481 1.00 84.31 85 ALA A N 1
ATOM 677 C CA . ALA A 1 85 ? 3.981 5.102 15.716 1.00 84.31 85 ALA A CA 1
ATOM 678 C C . ALA A 1 85 ? 5.308 5.183 14.939 1.00 84.31 85 ALA A C 1
ATOM 680 O O . ALA A 1 85 ? 5.304 5.544 13.764 1.00 84.31 85 ALA A O 1
ATOM 681 N N . HIS A 1 86 ? 6.427 4.784 15.554 1.00 88.88 86 HIS A N 1
ATOM 682 C CA . HIS A 1 86 ? 7.743 4.753 14.897 1.00 88.88 86 HIS A CA 1
ATOM 683 C C . HIS A 1 86 ? 7.763 3.767 13.737 1.00 88.88 86 HIS A C 1
ATOM 685 O O . HIS A 1 86 ? 8.179 4.116 12.635 1.00 88.88 86 HIS A O 1
ATOM 691 N N . ALA A 1 87 ? 7.261 2.550 13.963 1.00 85.38 87 ALA A N 1
ATOM 692 C CA . ALA A 1 87 ? 7.192 1.526 12.927 1.00 85.38 87 ALA A CA 1
ATOM 693 C C . ALA A 1 87 ? 6.317 1.970 11.741 1.00 85.38 87 ALA A C 1
ATOM 695 O O . ALA A 1 87 ? 6.688 1.758 10.585 1.00 85.38 87 ALA A O 1
ATOM 696 N N . LEU A 1 88 ? 5.181 2.620 12.018 1.00 82.50 88 LEU A N 1
ATOM 697 C CA . LEU A 1 88 ? 4.293 3.174 10.994 1.00 82.50 88 LEU A CA 1
ATOM 698 C C . LEU A 1 88 ? 4.956 4.310 10.209 1.00 82.50 88 LEU A C 1
ATOM 700 O O . LEU A 1 88 ? 4.868 4.322 8.978 1.00 82.50 88 LEU A O 1
ATOM 704 N N . LEU A 1 89 ? 5.631 5.235 10.899 1.00 86.19 89 LEU A N 1
ATOM 705 C CA . LEU A 1 89 ? 6.350 6.341 10.271 1.00 86.19 89 LEU A CA 1
ATOM 706 C C . LEU A 1 89 ? 7.455 5.811 9.353 1.00 86.19 89 LEU A C 1
ATOM 708 O O . LEU A 1 89 ? 7.473 6.136 8.166 1.00 86.19 89 LEU A O 1
ATOM 712 N N . TYR A 1 90 ? 8.309 4.927 9.874 1.00 87.56 90 TYR A N 1
ATOM 713 C CA . TYR A 1 90 ? 9.395 4.307 9.118 1.00 87.56 90 TYR A CA 1
ATOM 714 C C . TYR A 1 90 ? 8.875 3.590 7.870 1.00 87.56 90 TYR A C 1
ATOM 716 O O . TYR A 1 90 ? 9.337 3.847 6.757 1.00 87.56 90 TYR A O 1
ATOM 724 N N . ALA A 1 91 ? 7.848 2.746 8.027 1.00 81.31 91 ALA A N 1
ATOM 725 C CA . ALA A 1 91 ? 7.241 2.035 6.907 1.00 81.31 91 ALA A CA 1
ATOM 726 C C . ALA A 1 91 ? 6.705 2.995 5.834 1.00 81.31 91 ALA A C 1
ATOM 728 O O . ALA A 1 91 ? 6.811 2.710 4.641 1.00 81.31 91 ALA A O 1
ATOM 729 N N . ARG A 1 92 ? 6.136 4.138 6.232 1.00 81.81 92 ARG A N 1
ATOM 730 C CA . ARG A 1 92 ? 5.590 5.120 5.291 1.00 81.81 92 ARG A CA 1
ATOM 731 C C . ARG A 1 92 ? 6.676 5.883 4.538 1.00 81.81 92 ARG A C 1
ATOM 733 O O . ARG A 1 92 ? 6.557 6.016 3.319 1.00 81.81 92 ARG A O 1
ATOM 740 N N . VAL A 1 93 ? 7.734 6.321 5.221 1.00 86.06 93 VAL A N 1
ATOM 741 C CA . VAL A 1 93 ? 8.897 6.962 4.580 1.00 86.06 93 VAL A CA 1
ATOM 742 C C . VAL A 1 93 ? 9.508 6.024 3.541 1.00 86.06 93 VAL A C 1
ATOM 744 O O . VAL A 1 93 ? 9.677 6.400 2.380 1.00 86.06 93 VAL A O 1
ATOM 747 N N . TRP A 1 94 ? 9.721 4.762 3.913 1.00 85.19 94 TRP A N 1
ATOM 748 C CA . TRP A 1 94 ? 10.290 3.762 3.013 1.00 85.19 94 TRP A CA 1
ATOM 749 C C . TRP A 1 94 ? 9.398 3.430 1.819 1.00 85.19 94 TRP A C 1
ATOM 751 O O . TRP A 1 94 ? 9.889 3.341 0.693 1.00 85.19 94 TRP A O 1
ATOM 761 N N . ARG A 1 95 ? 8.081 3.295 2.019 1.00 82.56 95 ARG A N 1
ATOM 762 C CA . ARG A 1 95 ? 7.135 3.090 0.907 1.00 82.56 95 ARG A CA 1
ATOM 763 C C . ARG A 1 95 ? 7.132 4.276 -0.057 1.00 82.56 95 ARG A C 1
ATOM 765 O O . ARG A 1 95 ? 7.119 4.060 -1.266 1.00 82.56 95 ARG A O 1
ATOM 772 N N . LYS A 1 96 ? 7.192 5.509 0.455 1.00 83.56 96 LYS A N 1
ATOM 773 C CA . LYS A 1 96 ? 7.292 6.723 -0.370 1.00 83.56 96 LYS A CA 1
ATOM 774 C C . LYS A 1 96 ? 8.596 6.750 -1.170 1.00 83.56 96 LYS A C 1
ATOM 776 O O . LYS A 1 96 ? 8.561 7.011 -2.370 1.00 83.56 96 LYS A O 1
ATOM 781 N N . ALA A 1 97 ? 9.725 6.432 -0.541 1.00 85.12 97 ALA A N 1
ATOM 782 C CA . ALA A 1 97 ? 11.017 6.353 -1.220 1.00 85.12 97 ALA A CA 1
ATOM 783 C C . ALA A 1 97 ? 11.029 5.277 -2.320 1.00 85.12 97 ALA A C 1
ATOM 785 O O . ALA A 1 97 ? 11.505 5.533 -3.427 1.00 85.12 97 ALA A O 1
ATOM 786 N N . LEU A 1 98 ? 10.446 4.104 -2.049 1.00 85.00 98 LEU A N 1
ATOM 787 C CA . LEU A 1 98 ? 10.309 3.029 -3.032 1.00 85.00 98 LEU A CA 1
ATOM 788 C C . LEU A 1 98 ? 9.434 3.450 -4.220 1.00 85.00 98 LEU A C 1
ATOM 790 O O . LEU A 1 98 ? 9.819 3.228 -5.364 1.00 85.00 98 LEU A O 1
ATOM 794 N N . LEU A 1 99 ? 8.291 4.090 -3.974 1.00 85.69 99 LEU A N 1
ATOM 795 C CA . LEU A 1 99 ? 7.430 4.600 -5.047 1.00 85.69 99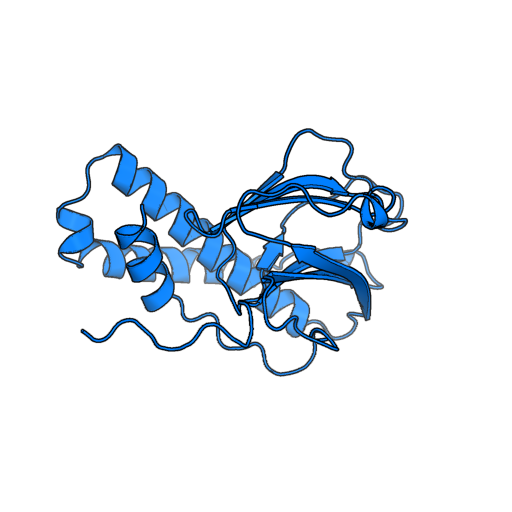 LEU A CA 1
ATOM 796 C C . LEU A 1 99 ? 8.150 5.643 -5.905 1.00 85.69 99 LEU A C 1
ATOM 798 O O . LEU A 1 99 ? 8.151 5.517 -7.127 1.00 85.69 99 LEU A O 1
ATOM 802 N N . ASN A 1 100 ? 8.839 6.603 -5.280 1.00 85.00 100 ASN A N 1
ATOM 803 C CA . ASN A 1 100 ? 9.654 7.589 -5.994 1.00 85.00 100 ASN A CA 1
ATOM 804 C C . ASN A 1 100 ? 10.716 6.919 -6.878 1.00 85.00 100 ASN A C 1
ATOM 806 O O . ASN A 1 100 ? 10.932 7.347 -8.012 1.00 85.00 100 ASN A O 1
ATOM 810 N N . HIS A 1 101 ? 11.371 5.866 -6.375 1.00 85.12 101 HIS A N 1
ATOM 811 C CA . HIS A 1 101 ? 12.344 5.093 -7.149 1.00 85.12 101 HIS A CA 1
ATOM 812 C C . HIS A 1 101 ? 11.690 4.456 -8.379 1.00 85.12 101 HIS A C 1
ATOM 814 O O . HIS A 1 101 ? 12.134 4.719 -9.496 1.00 85.12 101 HIS A O 1
ATOM 820 N N . ILE A 1 102 ? 10.589 3.716 -8.184 1.00 85.88 102 ILE A N 1
ATOM 821 C CA . ILE A 1 102 ? 9.823 3.072 -9.266 1.00 85.88 102 ILE A CA 1
ATOM 822 C C . ILE A 1 102 ? 9.422 4.098 -10.338 1.00 85.88 102 ILE A C 1
ATOM 824 O O . ILE A 1 102 ? 9.612 3.856 -11.527 1.00 85.88 102 ILE A O 1
ATOM 828 N N . GLU A 1 103 ? 8.918 5.268 -9.944 1.00 83.12 103 GLU A N 1
ATOM 829 C CA . GLU A 1 103 ? 8.507 6.304 -10.898 1.00 83.12 103 GLU A CA 1
ATOM 830 C C . GLU A 1 103 ? 9.676 6.972 -11.633 1.00 83.12 103 GLU A C 1
ATOM 832 O O . GLU A 1 103 ? 9.530 7.387 -12.794 1.00 83.12 103 GLU A O 1
ATOM 837 N N . SER A 1 104 ? 10.827 7.097 -10.968 1.00 83.19 104 SER A N 1
ATOM 838 C CA . SER A 1 104 ? 12.036 7.699 -11.539 1.00 83.19 104 SER A CA 1
ATOM 839 C C . SER A 1 104 ? 12.743 6.784 -12.540 1.00 83.19 104 SER A C 1
ATOM 841 O O . SER A 1 104 ? 13.468 7.272 -13.414 1.00 83.19 104 SER A O 1
ATOM 843 N N . SER A 1 105 ? 12.502 5.474 -12.457 1.00 82.12 105 SER A N 1
ATOM 844 C CA . SER A 1 105 ? 13.072 4.498 -13.376 1.00 82.12 105 SER A CA 1
ATOM 845 C C . SER A 1 105 ? 12.573 4.711 -14.808 1.00 82.12 105 SER A C 1
ATOM 847 O O . SER A 1 105 ? 11.414 5.051 -15.071 1.00 82.12 105 SER A O 1
ATOM 849 N N . LYS A 1 106 ? 13.499 4.559 -15.762 1.00 76.62 106 LYS A N 1
ATOM 850 C CA . LYS A 1 106 ? 13.256 4.842 -17.187 1.00 76.62 106 LYS A CA 1
ATOM 851 C C . LYS A 1 106 ? 12.425 3.762 -17.868 1.00 76.62 106 LYS A C 1
ATOM 853 O O . LYS A 1 106 ? 11.619 4.083 -18.734 1.00 76.62 106 LYS A O 1
ATOM 858 N N . GLU A 1 107 ? 12.631 2.512 -17.473 1.00 80.88 107 GLU A N 1
ATOM 859 C CA . GLU A 1 107 ? 12.012 1.338 -18.077 1.00 80.88 107 GLU A CA 1
ATOM 860 C C . GLU A 1 107 ? 11.224 0.599 -16.994 1.00 80.88 107 GLU A C 1
ATOM 862 O O . GLU A 1 107 ? 11.728 -0.303 -16.334 1.00 80.88 107 GLU A O 1
ATOM 867 N N . VAL A 1 108 ? 9.990 1.053 -16.766 1.00 86.12 108 VAL A N 1
ATOM 868 C CA . VAL A 1 108 ? 9.019 0.372 -15.903 1.00 86.12 108 VAL A CA 1
ATOM 869 C C . VAL A 1 108 ? 7.746 0.170 -16.694 1.00 86.12 108 VAL A C 1
ATOM 871 O O . VAL A 1 108 ? 7.186 1.124 -17.239 1.00 86.12 108 VAL A O 1
ATOM 874 N N . GLU A 1 109 ? 7.281 -1.070 -16.734 1.00 87.50 109 GLU A N 1
ATOM 875 C CA . GLU A 1 109 ? 5.989 -1.417 -17.304 1.00 87.50 109 GLU A CA 1
ATOM 876 C C . GLU A 1 109 ? 5.002 -1.727 -16.184 1.00 87.50 109 GLU A C 1
ATOM 878 O O . GLU A 1 109 ? 5.312 -2.441 -15.230 1.00 87.50 109 GLU A O 1
ATOM 883 N N . TYR A 1 110 ? 3.788 -1.202 -16.312 1.00 87.69 110 TYR A N 1
ATOM 884 C CA . TYR A 1 110 ? 2.731 -1.422 -15.337 1.00 87.69 110 TYR A CA 1
ATOM 885 C C . TYR A 1 110 ? 1.723 -2.424 -15.878 1.00 87.69 110 TYR A C 1
ATOM 887 O O . TYR A 1 110 ? 1.195 -2.256 -16.980 1.00 87.69 110 TYR A O 1
ATOM 895 N N . LYS A 1 111 ? 1.423 -3.448 -15.079 1.00 86.44 111 LYS A N 1
ATOM 896 C CA . LYS A 1 111 ? 0.387 -4.430 -15.390 1.00 86.44 111 LYS A CA 1
ATOM 897 C C . LYS A 1 111 ? -0.703 -4.416 -14.332 1.00 86.44 111 LYS A C 1
ATOM 899 O O . LYS A 1 111 ? -0.447 -4.721 -13.170 1.00 86.44 111 LYS A O 1
ATOM 904 N N . ASP A 1 112 ? -1.928 -4.136 -14.757 1.00 87.94 112 ASP A N 1
ATOM 905 C CA . ASP A 1 112 ? -3.108 -4.293 -13.911 1.00 87.94 112 ASP A CA 1
ATOM 906 C C . ASP A 1 112 ? -3.293 -5.778 -13.567 1.00 87.94 112 ASP A C 1
ATOM 908 O O . ASP A 1 112 ? -3.397 -6.627 -14.458 1.00 87.94 112 ASP A O 1
ATOM 912 N N . LEU A 1 113 ? -3.325 -6.099 -12.272 1.00 85.94 113 LEU A N 1
ATOM 913 C CA . LEU A 1 113 ? -3.562 -7.462 -11.793 1.00 85.94 113 LEU A CA 1
ATOM 914 C C . LEU A 1 113 ? -5.036 -7.676 -11.451 1.00 85.94 113 LEU A C 1
ATOM 916 O O . LEU A 1 113 ? -5.635 -8.662 -11.879 1.00 85.94 113 LEU A O 1
ATOM 920 N N . ALA A 1 114 ? -5.615 -6.764 -10.666 1.00 89.12 114 ALA A N 1
ATOM 921 C CA . ALA A 1 114 ? -7.012 -6.830 -10.255 1.00 89.12 114 ALA A CA 1
ATOM 922 C C . ALA A 1 114 ? -7.541 -5.466 -9.794 1.00 89.12 114 ALA A C 1
ATOM 924 O O . ALA A 1 114 ? -6.809 -4.646 -9.240 1.00 89.12 114 ALA A O 1
ATOM 925 N N . THR A 1 115 ? -8.848 -5.265 -9.950 1.00 93.38 115 THR A N 1
ATOM 926 C CA . THR A 1 115 ? -9.604 -4.191 -9.298 1.00 93.38 115 THR A CA 1
ATOM 927 C C . THR A 1 115 ? -10.745 -4.831 -8.522 1.00 93.38 115 THR A C 1
ATOM 929 O O . THR A 1 115 ? -11.620 -5.467 -9.114 1.00 93.38 115 THR A O 1
ATOM 932 N N . ILE A 1 116 ? -10.694 -4.707 -7.199 1.00 93.19 116 ILE A N 1
ATOM 933 C CA . ILE A 1 116 ? -11.619 -5.337 -6.259 1.00 93.19 116 ILE A CA 1
ATOM 934 C C . ILE A 1 116 ? -12.590 -4.288 -5.738 1.00 93.19 116 ILE A C 1
ATOM 936 O O . ILE A 1 116 ? -12.168 -3.213 -5.321 1.00 93.19 116 ILE A O 1
ATOM 940 N N . TYR A 1 117 ? -13.873 -4.629 -5.703 1.00 94.12 117 TYR A N 1
ATOM 941 C CA . TYR A 1 117 ? -14.894 -3.843 -5.020 1.00 94.12 117 TYR A CA 1
ATOM 942 C C . TYR A 1 117 ? -15.320 -4.585 -3.758 1.00 94.12 117 TYR A C 1
ATOM 944 O O . TYR A 1 117 ? -15.742 -5.739 -3.841 1.00 94.12 117 TYR A O 1
ATOM 952 N N . THR A 1 118 ? -15.167 -3.960 -2.592 1.00 94.12 118 THR A N 1
ATOM 953 C CA . THR A 1 118 ? -15.409 -4.624 -1.301 1.00 94.12 118 THR A CA 1
ATOM 954 C C . THR A 1 118 ? -15.940 -3.663 -0.245 1.00 94.12 118 THR A C 1
ATOM 956 O O . THR A 1 118 ? -15.744 -2.448 -0.328 1.00 94.12 118 THR A O 1
ATOM 959 N N . ARG A 1 119 ? -16.595 -4.211 0.780 1.00 93.38 119 ARG A N 1
ATOM 960 C CA . ARG A 1 119 ? -16.874 -3.488 2.025 1.00 93.38 119 ARG A CA 1
ATOM 961 C C . ARG A 1 119 ? -15.720 -3.659 3.006 1.00 93.38 119 ARG A C 1
ATOM 963 O O . ARG A 1 119 ? -14.936 -4.602 2.897 1.00 93.38 119 ARG A O 1
ATOM 970 N N . SER A 1 120 ? -15.641 -2.740 3.966 1.00 92.12 120 SER A N 1
ATOM 971 C CA . SER A 1 120 ? -14.700 -2.845 5.080 1.00 92.12 120 SER A CA 1
ATOM 972 C C . SER A 1 120 ? -14.970 -4.110 5.898 1.00 92.12 120 SER A C 1
ATOM 974 O O . SER A 1 120 ? -16.118 -4.391 6.238 1.00 92.12 120 SER A O 1
ATOM 976 N N . GLY A 1 121 ? -13.919 -4.860 6.218 1.00 90.81 121 GLY A N 1
ATOM 977 C CA . GLY A 1 121 ? -13.963 -6.082 7.023 1.00 90.81 121 GLY A CA 1
ATOM 978 C C . GLY A 1 121 ? -14.481 -7.325 6.291 1.00 90.81 121 GLY A C 1
ATOM 979 O O . GLY A 1 121 ? -14.376 -8.426 6.832 1.00 90.81 121 GLY A O 1
ATOM 980 N N . GLU A 1 122 ? -15.001 -7.190 5.069 1.00 93.69 122 GLU A N 1
ATOM 981 C CA . GLU A 1 122 ? -15.481 -8.327 4.281 1.00 93.69 122 GLU A CA 1
ATOM 982 C C . GLU A 1 122 ? -14.337 -8.969 3.472 1.00 93.69 122 GLU A C 1
ATOM 984 O O . GLU A 1 122 ? -13.491 -8.257 2.915 1.00 93.69 122 GLU A O 1
ATOM 989 N N . PRO A 1 123 ? -14.293 -10.313 3.373 1.00 93.69 123 PRO A N 1
ATOM 990 C CA . PRO A 1 123 ? -13.421 -10.992 2.425 1.00 93.69 123 PRO A CA 1
ATOM 991 C C . PRO A 1 123 ? -13.687 -10.532 0.993 1.00 93.69 123 PRO A C 1
ATOM 993 O O . PRO A 1 123 ? -14.833 -10.307 0.603 1.00 93.69 123 PRO A O 1
ATOM 996 N N . PHE A 1 124 ? -12.630 -10.458 0.187 1.00 93.50 124 PHE A N 1
ATOM 997 C CA . PHE A 1 124 ? -12.756 -10.132 -1.228 1.00 93.50 124 PHE A CA 1
ATOM 998 C C . PHE A 1 124 ? -13.699 -11.110 -1.947 1.00 93.50 124 PHE A C 1
ATOM 1000 O O . PHE A 1 124 ? -13.678 -12.307 -1.639 1.00 93.50 124 PHE A O 1
ATOM 1007 N N . PRO A 1 125 ? -14.501 -10.633 -2.922 1.00 93.50 125 PRO A N 1
ATOM 1008 C CA . PRO A 1 125 ? -15.472 -11.476 -3.610 1.00 93.50 125 PRO A CA 1
ATOM 1009 C C . PRO A 1 125 ? -14.837 -12.708 -4.261 1.00 93.50 125 PRO A C 1
ATOM 1011 O O . PRO A 1 125 ? -13.761 -12.632 -4.856 1.00 93.50 125 PRO A O 1
ATOM 1014 N N . GLU A 1 126 ? -15.549 -13.839 -4.233 1.00 90.81 126 GLU A N 1
ATOM 1015 C CA . GLU A 1 126 ? -15.028 -15.122 -4.728 1.00 90.81 126 GLU A CA 1
ATOM 1016 C C . GLU A 1 126 ? -14.606 -15.095 -6.203 1.00 90.81 126 GLU A C 1
ATOM 1018 O O . GLU A 1 126 ? -13.729 -15.860 -6.606 1.00 90.81 126 GLU A O 1
ATOM 1023 N N . ALA A 1 127 ? -15.184 -14.184 -6.993 1.00 90.38 127 ALA A N 1
ATOM 1024 C CA . ALA A 1 127 ? -14.829 -13.949 -8.391 1.00 90.38 127 ALA A CA 1
ATOM 1025 C C . ALA A 1 127 ? -13.335 -13.634 -8.600 1.00 90.38 127 ALA A C 1
ATOM 1027 O O . ALA A 1 127 ? -12.825 -13.833 -9.700 1.00 90.38 127 ALA A O 1
ATOM 1028 N N . TYR A 1 128 ? -12.635 -13.180 -7.555 1.00 87.12 128 TYR A N 1
ATOM 1029 C CA . TYR A 1 128 ? -11.217 -12.828 -7.596 1.00 87.12 128 TYR A CA 1
ATOM 1030 C C . TYR A 1 128 ? -10.298 -13.889 -6.978 1.00 87.12 128 TYR A C 1
ATOM 1032 O O . TYR A 1 128 ? -9.081 -13.735 -7.039 1.00 87.12 128 TYR A O 1
ATOM 1040 N N . ASN A 1 129 ? -10.832 -14.993 -6.434 1.00 86.25 129 ASN A N 1
ATOM 1041 C CA . ASN A 1 129 ? -10.062 -16.018 -5.706 1.00 86.25 129 ASN A CA 1
ATOM 1042 C C . ASN A 1 129 ? -8.954 -16.697 -6.532 1.00 86.25 129 ASN A C 1
ATOM 1044 O O . ASN A 1 129 ? -8.055 -17.331 -5.969 1.00 86.25 129 ASN A O 1
ATOM 1048 N N . ASN A 1 130 ? -9.040 -16.632 -7.862 1.00 82.50 130 ASN A N 1
ATOM 1049 C CA . ASN A 1 130 ? -8.010 -17.119 -8.778 1.00 82.50 130 ASN A CA 1
ATOM 1050 C C . ASN A 1 130 ? -6.798 -16.177 -8.875 1.00 82.50 130 ASN A C 1
ATOM 1052 O O . ASN A 1 130 ? -5.747 -16.634 -9.317 1.00 82.50 130 ASN A O 1
ATOM 1056 N N . VAL A 1 131 ? -6.940 -14.917 -8.454 1.00 82.62 131 VAL A N 1
ATOM 1057 C CA . VAL A 1 131 ? -5.902 -13.877 -8.487 1.00 82.62 131 VAL A CA 1
ATOM 1058 C C . VAL A 1 131 ? -5.515 -13.435 -7.079 1.00 82.62 131 VAL A C 1
ATOM 1060 O O . VAL A 1 131 ? -4.338 -13.440 -6.745 1.00 82.62 131 VAL A O 1
ATOM 1063 N N . VAL A 1 132 ? -6.471 -13.077 -6.224 1.00 85.75 132 VAL A N 1
ATOM 1064 C CA . VAL A 1 132 ? -6.196 -12.526 -4.892 1.00 85.75 132 VAL A CA 1
ATOM 1065 C C . VAL A 1 132 ? -7.242 -12.976 -3.877 1.00 85.75 132 VAL A C 1
ATOM 1067 O O . VAL A 1 132 ? -8.434 -13.040 -4.169 1.00 85.75 132 VAL A O 1
ATOM 1070 N N . LYS A 1 133 ? -6.785 -13.264 -2.659 1.00 88.12 133 LYS A N 1
ATOM 1071 C CA . LYS A 1 133 ? -7.630 -13.445 -1.478 1.00 88.12 133 LYS A CA 1
ATOM 1072 C C . LYS A 1 133 ? -7.142 -12.529 -0.382 1.00 88.12 133 LYS A C 1
ATOM 1074 O O . LYS A 1 133 ? -5.954 -12.512 -0.059 1.00 88.12 133 LYS A O 1
ATOM 1079 N N . GLY A 1 134 ? -8.069 -11.815 0.225 1.00 89.06 134 GLY A N 1
ATOM 1080 C CA . GLY A 1 134 ? -7.761 -10.856 1.264 1.00 89.06 134 GLY A CA 1
ATOM 1081 C C . GLY A 1 134 ? -9.014 -10.211 1.816 1.00 89.06 134 GLY A C 1
ATOM 1082 O O . GLY A 1 134 ? -10.125 -10.630 1.494 1.00 89.06 134 GLY A O 1
ATOM 1083 N N . LEU A 1 135 ? -8.808 -9.202 2.646 1.00 91.75 135 LEU A N 1
ATOM 1084 C CA . LEU A 1 135 ? -9.828 -8.259 3.085 1.00 91.75 135 LEU A CA 1
ATOM 1085 C C . LEU A 1 135 ? -9.171 -6.907 3.344 1.00 91.75 135 LEU A C 1
ATOM 1087 O O . LEU A 1 135 ? -7.969 -6.834 3.609 1.00 91.75 135 LEU A O 1
ATOM 1091 N N . PHE A 1 136 ? -9.968 -5.850 3.296 1.00 90.62 136 PHE A N 1
ATOM 1092 C CA . PHE A 1 136 ? -9.551 -4.515 3.703 1.00 90.62 136 PHE A CA 1
ATOM 1093 C C . PHE A 1 136 ? -10.375 -4.082 4.904 1.00 90.62 136 PHE A C 1
ATOM 1095 O O . PHE A 1 136 ? -11.599 -4.149 4.862 1.00 90.62 136 PHE A O 1
ATOM 1102 N N . ASP A 1 137 ? -9.703 -3.644 5.959 1.00 89.75 137 ASP A N 1
ATOM 1103 C CA . ASP A 1 137 ? -10.316 -3.046 7.135 1.00 89.75 137 ASP A CA 1
ATOM 1104 C C . ASP A 1 137 ? -10.065 -1.534 7.125 1.00 89.75 137 ASP A C 1
ATOM 1106 O O . ASP A 1 137 ? -8.948 -1.071 7.367 1.00 89.75 137 ASP A O 1
ATOM 1110 N N . ALA A 1 138 ? -11.115 -0.768 6.836 1.00 86.00 138 ALA A N 1
ATOM 1111 C CA . ALA A 1 138 ? -11.079 0.687 6.793 1.00 86.00 138 ALA A CA 1
ATOM 1112 C C . ALA A 1 138 ? -10.916 1.318 8.182 1.00 86.00 138 ALA A C 1
ATOM 1114 O O . ALA A 1 138 ? -10.415 2.436 8.276 1.00 86.00 138 ALA A O 1
ATOM 1115 N N . GLU A 1 139 ? -11.297 0.629 9.267 1.00 81.69 139 GLU A N 1
ATOM 1116 C CA . GLU A 1 139 ? -11.156 1.187 10.614 1.00 81.69 139 GLU A CA 1
ATOM 1117 C C . GLU A 1 139 ? -9.683 1.301 11.019 1.00 81.69 139 GLU A C 1
ATOM 1119 O O . GLU A 1 139 ? -9.254 2.314 11.584 1.00 81.69 139 GLU A O 1
ATOM 1124 N N . SER A 1 140 ? -8.912 0.256 10.722 1.00 77.38 140 SER A N 1
ATOM 1125 C CA . SER A 1 140 ? -7.474 0.205 10.983 1.00 77.38 140 SER A CA 1
ATOM 1126 C C . SER A 1 140 ? -6.619 0.605 9.778 1.00 77.38 140 SER A C 1
ATOM 1128 O O . SER A 1 140 ? -5.393 0.642 9.899 1.00 77.38 140 SER A O 1
ATOM 1130 N N . ASN A 1 141 ? -7.243 0.920 8.634 1.00 78.81 141 ASN A N 1
ATOM 1131 C CA . ASN A 1 141 ? -6.566 1.185 7.366 1.00 78.81 141 ASN A CA 1
ATOM 1132 C C . ASN A 1 141 ? -5.601 0.050 6.988 1.00 78.81 141 ASN A C 1
ATOM 1134 O O . ASN A 1 141 ? -4.455 0.284 6.607 1.00 78.81 141 ASN A O 1
ATOM 1138 N N . THR A 1 142 ? -6.047 -1.199 7.132 1.00 83.25 142 THR A N 1
ATOM 1139 C CA . THR A 1 142 ? -5.201 -2.386 6.957 1.00 83.25 142 THR A CA 1
ATOM 1140 C C . THR A 1 142 ? -5.715 -3.253 5.821 1.00 83.25 142 THR A C 1
ATOM 1142 O O . THR A 1 142 ? -6.866 -3.686 5.813 1.00 83.25 142 THR A O 1
ATOM 1145 N N . LEU A 1 143 ? -4.835 -3.564 4.876 1.00 85.62 143 LEU A N 1
ATOM 1146 C CA . LEU A 1 143 ? -5.036 -4.631 3.911 1.00 85.62 143 LEU A CA 1
ATOM 1147 C C . LEU A 1 143 ? -4.392 -5.912 4.427 1.00 85.62 143 LEU A C 1
ATOM 1149 O O . LEU A 1 143 ? -3.213 -5.942 4.785 1.00 85.62 143 LEU A O 1
ATOM 1153 N N . VAL A 1 144 ? -5.172 -6.986 4.398 1.00 85.25 144 VAL A N 1
ATOM 1154 C CA . VAL A 1 144 ? -4.717 -8.328 4.743 1.00 85.25 144 VAL A CA 1
ATOM 1155 C C . VAL A 1 144 ? -4.777 -9.190 3.492 1.00 85.25 144 VAL A C 1
ATOM 1157 O O . VAL A 1 144 ? -5.858 -9.439 2.961 1.00 85.25 144 VAL A O 1
ATOM 1160 N N . LEU A 1 145 ? -3.622 -9.657 3.017 1.00 82.94 145 LEU A N 1
ATOM 1161 C CA . LEU A 1 145 ? -3.523 -10.551 1.861 1.00 82.94 145 LEU A CA 1
ATOM 1162 C C . LEU A 1 145 ? -3.253 -11.982 2.316 1.00 82.94 145 LEU A C 1
ATOM 1164 O O . LEU A 1 145 ? -2.164 -12.297 2.799 1.00 82.94 145 LEU A O 1
ATOM 1168 N N . PHE A 1 146 ? -4.238 -12.857 2.127 1.00 79.56 146 PHE A N 1
ATOM 1169 C CA . PHE A 1 146 ? -4.128 -14.289 2.406 1.00 79.56 146 PHE A CA 1
ATOM 1170 C C . PHE A 1 146 ? -3.432 -15.043 1.274 1.00 79.56 146 PHE A C 1
ATOM 1172 O O . PHE A 1 146 ? -2.693 -15.992 1.532 1.00 79.56 146 PHE A O 1
ATOM 1179 N N . GLU A 1 147 ? -3.689 -14.641 0.028 1.00 77.94 147 GLU A N 1
ATOM 1180 C CA . GLU A 1 147 ? -3.162 -15.290 -1.170 1.00 77.94 147 GLU A CA 1
ATOM 1181 C C . GLU A 1 147 ? -3.067 -14.272 -2.313 1.00 77.94 147 GLU A C 1
ATOM 1183 O O . GLU A 1 147 ? -3.989 -13.484 -2.519 1.00 77.94 147 GLU A O 1
ATOM 1188 N N . LEU A 1 148 ? -1.974 -14.306 -3.077 1.00 77.56 148 LEU A N 1
ATOM 1189 C CA . LEU A 1 148 ? -1.833 -13.571 -4.333 1.00 77.56 148 LEU A CA 1
ATOM 1190 C C . LEU A 1 148 ? -1.210 -14.507 -5.372 1.00 77.56 148 LEU A C 1
ATOM 1192 O O . LEU A 1 148 ? -0.065 -14.946 -5.227 1.00 77.56 148 LEU A O 1
ATOM 1196 N N . LYS A 1 149 ? -1.998 -14.828 -6.396 1.00 74.56 149 LYS A N 1
ATOM 1197 C CA . LYS A 1 149 ? -1.633 -15.650 -7.546 1.00 74.56 149 LYS A CA 1
ATOM 1198 C C . LYS A 1 149 ? -1.491 -14.765 -8.766 1.00 74.56 149 LYS A C 1
ATOM 1200 O O . LYS A 1 149 ? -2.461 -14.215 -9.280 1.00 74.56 149 LYS A O 1
ATOM 1205 N N . SER A 1 150 ? -0.276 -14.688 -9.270 1.00 69.50 150 SER A N 1
ATOM 1206 C CA . SER A 1 150 ? 0.021 -14.055 -10.539 1.00 69.50 150 SER A CA 1
ATOM 1207 C C . SER A 1 150 ? 1.156 -14.816 -11.212 1.00 69.50 150 SER A C 1
ATOM 1209 O O . SER A 1 150 ? 2.005 -15.407 -10.546 1.00 69.50 150 SER A O 1
ATOM 1211 N N . GLU A 1 151 ? 1.202 -14.798 -12.541 1.00 62.97 151 GLU A N 1
ATOM 1212 C CA . GLU A 1 151 ? 2.363 -15.309 -13.283 1.00 62.97 151 GLU A CA 1
ATOM 1213 C C . GLU A 1 151 ? 3.657 -14.556 -12.918 1.00 62.97 151 GLU A C 1
ATOM 1215 O O . GLU A 1 151 ? 4.749 -15.109 -13.032 1.00 62.97 151 GLU A O 1
ATOM 1220 N N . TYR A 1 152 ? 3.523 -13.330 -12.400 1.00 59.28 152 TYR A N 1
ATOM 1221 C CA . TYR A 1 152 ? 4.625 -12.498 -11.914 1.00 59.28 152 TYR A CA 1
ATOM 1222 C C . TYR A 1 152 ? 4.889 -12.653 -10.413 1.00 59.28 152 TYR A C 1
ATOM 1224 O O . TYR A 1 152 ? 5.936 -12.233 -9.937 1.00 59.28 152 TYR A O 1
ATOM 1232 N N . LEU A 1 153 ? 3.949 -13.222 -9.647 1.00 65.44 153 LEU A N 1
ATOM 1233 C CA . LEU A 1 153 ? 4.011 -13.279 -8.185 1.00 65.44 153 LEU A CA 1
ATOM 1234 C C . LEU A 1 153 ? 3.388 -14.582 -7.669 1.00 65.44 153 LEU A C 1
ATOM 1236 O O . LEU A 1 153 ? 2.178 -14.783 -7.763 1.00 65.44 153 LEU A O 1
ATOM 1240 N N . GLN A 1 154 ? 4.197 -15.439 -7.047 1.00 55.91 154 GLN A N 1
ATOM 1241 C CA . GLN A 1 154 ? 3.703 -16.531 -6.206 1.00 55.91 154 GLN A CA 1
ATOM 1242 C C . GLN A 1 154 ? 3.962 -16.216 -4.735 1.00 55.91 154 GLN A C 1
ATOM 1244 O O . GLN A 1 154 ? 5.012 -16.545 -4.180 1.00 55.91 154 GLN A O 1
ATOM 1249 N N . VAL A 1 155 ? 2.992 -15.578 -4.079 1.00 55.66 155 VAL A N 1
ATOM 1250 C CA . VAL A 1 155 ? 3.043 -15.414 -2.623 1.00 55.66 155 VAL A CA 1
ATOM 1251 C C . VAL A 1 155 ? 2.526 -16.706 -1.993 1.00 55.66 155 VAL A C 1
ATOM 1253 O O . VAL A 1 155 ? 1.329 -16.886 -1.799 1.00 55.66 155 VAL A O 1
ATOM 1256 N N . SER A 1 156 ? 3.434 -17.642 -1.700 1.00 46.19 156 SER A N 1
ATOM 1257 C CA . SER A 1 156 ? 3.101 -18.909 -1.028 1.00 46.19 156 SER A CA 1
ATOM 1258 C C . SER A 1 156 ? 3.242 -18.850 0.504 1.00 46.19 156 SER A C 1
ATOM 1260 O O . SER A 1 156 ? 3.167 -19.887 1.166 1.00 46.19 156 SER A O 1
ATOM 1262 N N . ARG A 1 157 ? 3.489 -17.667 1.095 1.00 47.12 157 ARG A N 1
ATOM 1263 C CA . ARG A 1 157 ? 3.658 -17.484 2.551 1.00 47.12 157 ARG A CA 1
ATOM 1264 C C . ARG A 1 157 ? 2.495 -16.724 3.195 1.00 47.12 157 ARG A C 1
ATOM 1266 O O . ARG A 1 157 ? 1.949 -15.791 2.625 1.00 47.12 157 ARG A O 1
ATOM 1273 N N . LYS A 1 158 ? 2.171 -17.177 4.415 1.00 50.53 158 LYS A N 1
ATOM 1274 C CA . LYS A 1 158 ? 1.118 -16.719 5.333 1.00 50.53 158 LYS A CA 1
ATOM 1275 C C . LYS A 1 158 ? 1.036 -15.191 5.427 1.00 50.53 158 LYS A C 1
ATOM 1277 O O . LYS A 1 158 ? 1.983 -14.587 5.907 1.00 50.53 158 LYS A O 1
ATOM 1282 N N . CYS A 1 159 ? -0.134 -14.657 5.077 1.00 50.84 159 CYS A N 1
ATOM 1283 C CA . CYS A 1 159 ? -0.710 -13.389 5.533 1.00 50.84 159 CYS A CA 1
ATOM 1284 C C . CYS A 1 159 ? 0.238 -12.175 5.510 1.00 50.84 159 CYS A C 1
ATOM 1286 O O . CYS A 1 159 ? 1.008 -11.963 6.447 1.00 50.84 159 CYS A O 1
ATOM 1288 N N . THR A 1 160 ? 0.149 -11.349 4.467 1.00 62.91 160 THR A N 1
ATOM 1289 C CA . THR A 1 160 ? 0.829 -10.043 4.461 1.00 62.91 160 THR A CA 1
ATOM 1290 C C . THR A 1 160 ? -0.114 -8.989 5.031 1.00 62.91 160 THR A C 1
ATOM 1292 O O . THR A 1 160 ? -1.268 -8.921 4.606 1.00 62.91 160 THR A O 1
ATOM 1295 N N . TYR A 1 161 ? 0.373 -8.206 5.995 1.00 60.41 161 TYR A N 1
ATOM 1296 C CA . TYR A 1 161 ? -0.341 -7.079 6.594 1.00 60.41 161 TYR A CA 1
ATOM 1297 C C . TYR A 1 161 ? 0.313 -5.788 6.119 1.00 60.41 161 TYR A C 1
ATOM 1299 O O . TYR A 1 161 ? 1.468 -5.524 6.456 1.00 60.41 161 TYR A O 1
ATOM 1307 N N . ASP A 1 162 ? -0.423 -4.990 5.356 1.00 70.12 162 ASP A N 1
ATOM 1308 C CA . ASP A 1 162 ? 0.034 -3.678 4.916 1.00 70.12 162 ASP A CA 1
ATOM 1309 C C . ASP A 1 162 ? -0.967 -2.613 5.360 1.00 70.12 162 ASP A C 1
ATOM 1311 O O . ASP A 1 162 ? -2.160 -2.698 5.075 1.00 70.12 162 ASP A O 1
ATOM 1315 N N . HIS A 1 163 ? -0.475 -1.585 6.051 1.00 72.50 163 HIS A N 1
ATOM 1316 C CA . HIS A 1 163 ? -1.260 -0.380 6.297 1.00 72.50 163 HIS A CA 1
ATOM 1317 C C . HIS A 1 163 ? -1.375 0.421 4.996 1.00 72.50 163 HIS A C 1
ATOM 1319 O O . HIS A 1 163 ? -0.354 0.791 4.407 1.00 72.50 163 HIS A O 1
ATOM 1325 N N . ILE A 1 164 ? -2.606 0.685 4.564 1.00 73.94 164 ILE A N 1
ATOM 1326 C CA . ILE A 1 164 ? -2.935 1.448 3.360 1.00 73.94 164 ILE A CA 1
ATOM 1327 C C . ILE A 1 164 ? -3.531 2.782 3.764 1.00 73.94 164 ILE A C 1
ATOM 1329 O O . ILE A 1 164 ? -4.539 2.832 4.459 1.00 73.94 164 ILE A O 1
ATOM 1333 N N . CYS A 1 165 ? -2.966 3.866 3.252 1.00 70.69 165 CYS A N 1
ATOM 1334 C CA . CYS A 1 165 ? -3.635 5.156 3.297 1.00 70.69 165 CYS A CA 1
ATOM 1335 C C . CYS A 1 165 ? -4.553 5.270 2.079 1.00 70.69 165 CYS A C 1
ATOM 1337 O O . CYS A 1 165 ? -4.130 5.075 0.940 1.00 70.69 165 CYS A O 1
ATOM 1339 N N . VAL A 1 166 ? -5.839 5.513 2.326 1.00 74.06 166 VAL A N 1
ATOM 1340 C CA . VAL A 1 166 ? -6.836 5.662 1.263 1.00 74.06 166 VAL A CA 1
ATOM 1341 C C . VAL A 1 166 ? -6.431 6.819 0.341 1.00 74.06 166 VAL A C 1
ATOM 1343 O O . VAL A 1 166 ? -5.937 7.843 0.798 1.00 74.06 166 VAL A O 1
ATOM 1346 N N . ASN A 1 167 ? -6.647 6.644 -0.960 1.00 75.00 167 ASN A N 1
ATOM 1347 C CA . ASN A 1 167 ? -6.227 7.512 -2.060 1.00 75.00 167 ASN A CA 1
ATOM 1348 C C . ASN A 1 167 ? -4.711 7.636 -2.273 1.00 75.00 167 ASN A C 1
ATOM 1350 O O . ASN A 1 167 ? -4.289 8.408 -3.136 1.00 75.00 167 ASN A O 1
ATOM 1354 N N . GLU A 1 168 ? -3.898 6.825 -1.598 1.00 79.44 168 GLU A N 1
ATOM 1355 C CA . GLU A 1 168 ? -2.450 6.787 -1.791 1.00 79.44 168 GLU A CA 1
ATOM 1356 C C . GLU A 1 168 ? -2.015 5.453 -2.401 1.00 79.44 168 GLU A C 1
ATOM 1358 O O . GLU A 1 168 ? -2.521 4.383 -2.053 1.00 79.44 168 GLU A O 1
ATOM 1363 N N . TRP A 1 169 ? -1.057 5.518 -3.327 1.00 83.81 169 TRP A N 1
ATOM 1364 C CA . TRP A 1 169 ? -0.341 4.323 -3.757 1.00 83.81 169 TRP A CA 1
ATOM 1365 C C . TRP A 1 169 ? 0.580 3.859 -2.633 1.00 83.81 169 TRP A C 1
ATOM 1367 O O . TRP A 1 169 ? 1.264 4.665 -2.003 1.00 83.81 169 TRP A O 1
ATOM 1377 N N . ILE A 1 170 ? 0.637 2.548 -2.425 1.00 80.94 170 ILE A N 1
ATOM 1378 C CA . ILE A 1 170 ? 1.668 1.887 -1.633 1.00 80.94 170 ILE A CA 1
ATOM 1379 C C . ILE A 1 170 ? 2.419 0.893 -2.517 1.00 80.94 170 ILE A C 1
ATOM 1381 O O . ILE A 1 170 ? 1.809 0.164 -3.296 1.00 80.94 170 ILE A O 1
ATOM 1385 N N . ALA A 1 171 ? 3.743 0.849 -2.393 1.00 78.75 171 ALA A N 1
ATOM 1386 C CA . ALA A 1 171 ? 4.554 -0.233 -2.940 1.00 78.75 171 ALA A CA 1
ATOM 1387 C C . ALA A 1 171 ? 4.856 -1.231 -1.822 1.00 78.75 171 ALA A C 1
ATOM 1389 O O . ALA A 1 171 ? 5.342 -0.842 -0.756 1.00 78.75 171 ALA A O 1
ATOM 1390 N N . THR A 1 172 ? 4.564 -2.511 -2.035 1.00 72.94 172 THR A N 1
ATOM 1391 C CA . THR A 1 172 ? 4.911 -3.553 -1.068 1.00 72.94 172 THR A CA 1
ATOM 1392 C C . THR A 1 172 ? 6.309 -4.088 -1.377 1.00 72.94 172 THR A C 1
ATOM 1394 O O . THR A 1 172 ? 6.665 -4.353 -2.523 1.00 72.94 172 THR A O 1
ATOM 1397 N N . ILE A 1 173 ? 7.130 -4.230 -0.333 1.00 54.50 173 ILE A N 1
ATOM 1398 C CA . ILE A 1 173 ? 8.574 -4.529 -0.430 1.00 54.50 173 ILE A CA 1
ATOM 1399 C C . ILE A 1 173 ? 8.830 -6.029 -0.712 1.00 54.50 173 ILE A C 1
ATOM 1401 O O . ILE A 1 173 ? 9.968 -6.503 -0.707 1.00 54.50 173 ILE A O 1
ATOM 1405 N N . GLN A 1 174 ? 7.791 -6.842 -0.931 1.00 57.12 174 GLN A N 1
ATOM 1406 C CA . GLN A 1 174 ? 7.989 -8.286 -1.016 1.00 57.12 174 GLN A CA 1
ATOM 1407 C C . GLN A 1 174 ? 8.747 -8.691 -2.286 1.00 57.12 174 GLN A C 1
ATOM 1409 O O . GLN A 1 174 ? 8.221 -8.661 -3.394 1.00 57.12 174 GLN A O 1
ATOM 1414 N N . ARG A 1 175 ? 9.967 -9.207 -2.082 1.00 5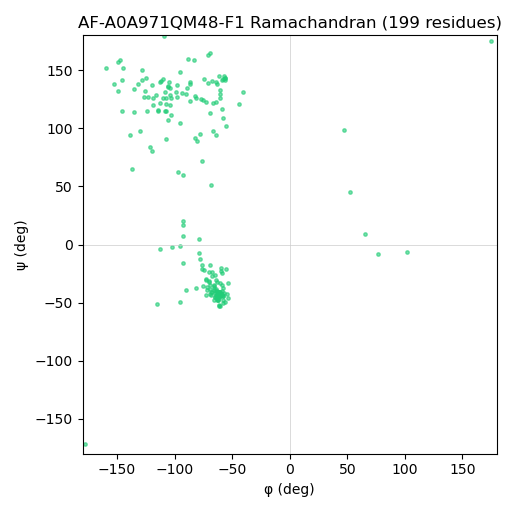0.19 175 ARG A N 1
ATOM 1415 C CA . ARG A 1 175 ? 1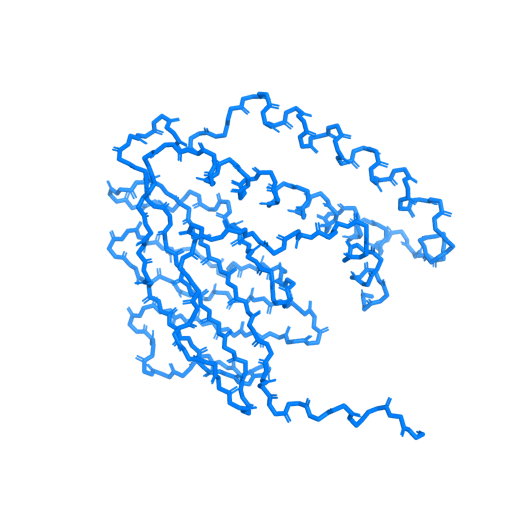0.633 -10.124 -3.014 1.00 50.19 175 ARG A CA 1
ATOM 1416 C C . ARG A 1 175 ? 9.819 -11.409 -3.073 1.00 50.19 175 ARG A C 1
ATOM 1418 O O . ARG A 1 175 ? 9.958 -12.288 -2.220 1.00 50.19 175 ARG A O 1
ATOM 1425 N N . VAL A 1 176 ? 8.931 -11.502 -4.047 1.00 46.16 176 VAL A N 1
ATOM 1426 C CA . VAL A 1 176 ? 8.119 -12.698 -4.245 1.00 46.16 176 VAL A CA 1
ATOM 1427 C C . VAL A 1 176 ? 8.949 -13.718 -5.009 1.00 46.16 176 VAL A C 1
ATOM 1429 O O . VAL A 1 176 ? 9.506 -13.392 -6.042 1.00 46.16 176 VAL A O 1
ATOM 1432 N N . GLY A 1 177 ? 9.077 -14.935 -4.477 1.00 40.84 177 GLY A N 1
ATOM 1433 C CA . GLY A 1 177 ? 9.866 -16.016 -5.074 1.00 40.84 177 GLY A CA 1
ATOM 1434 C C . GLY A 1 177 ? 9.166 -16.662 -6.269 1.00 40.84 177 GLY A C 1
ATOM 1435 O O . GLY A 1 177 ? 8.683 -17.788 -6.156 1.00 40.84 177 GLY A O 1
ATOM 1436 N N . GLY A 1 178 ? 9.101 -15.946 -7.391 1.00 44.59 178 GLY A N 1
ATOM 1437 C CA . GLY A 1 178 ? 8.637 -16.447 -8.685 1.00 44.59 178 GLY A CA 1
ATOM 1438 C C . GLY A 1 178 ? 9.781 -16.588 -9.697 1.00 44.59 178 GLY A C 1
ATOM 1439 O O . GLY A 1 178 ? 10.936 -16.297 -9.406 1.00 44.59 178 GLY A O 1
ATOM 1440 N N . GLY A 1 179 ? 9.473 -17.049 -10.912 1.00 45.41 179 GLY A N 1
ATOM 1441 C CA . GLY A 1 179 ? 10.460 -17.148 -11.999 1.00 45.41 179 GLY A CA 1
ATOM 1442 C C . GLY A 1 179 ? 10.936 -15.791 -12.542 1.00 45.41 179 GLY A C 1
ATOM 1443 O O . GLY A 1 179 ? 11.986 -15.740 -13.172 1.00 45.41 179 GLY A O 1
ATOM 1444 N N . ASN A 1 180 ? 10.196 -14.708 -12.265 1.00 54.91 180 ASN A N 1
ATOM 1445 C CA . ASN A 1 180 ? 10.516 -13.326 -12.628 1.00 54.91 180 ASN A CA 1
ATOM 1446 C C . ASN A 1 180 ? 10.384 -12.427 -11.391 1.00 54.91 180 ASN A C 1
ATOM 1448 O O . ASN A 1 180 ? 9.289 -11.995 -11.049 1.00 54.91 180 ASN A O 1
ATOM 1452 N N . ASN A 1 181 ? 11.505 -12.133 -10.734 1.00 63.72 181 ASN A N 1
ATOM 1453 C CA . ASN A 1 181 ? 11.551 -11.332 -9.501 1.00 63.72 181 ASN A CA 1
ATOM 1454 C C . ASN A 1 181 ? 11.776 -9.837 -9.767 1.00 63.72 181 ASN A C 1
ATOM 1456 O O . ASN A 1 181 ? 12.184 -9.105 -8.866 1.00 63.72 181 ASN A O 1
ATOM 1460 N N . ASN A 1 182 ? 11.554 -9.387 -11.003 1.00 75.69 182 ASN A N 1
ATOM 1461 C CA . ASN A 1 182 ? 11.937 -8.050 -11.426 1.00 75.69 182 ASN A CA 1
ATOM 1462 C C . ASN A 1 182 ? 10.798 -7.046 -11.257 1.00 75.69 182 ASN A C 1
ATOM 1464 O O . ASN A 1 182 ? 10.337 -6.468 -12.235 1.00 75.69 182 ASN A O 1
ATOM 1468 N N . GLY A 1 183 ? 10.294 -6.856 -10.041 1.00 80.31 183 GLY A N 1
ATOM 1469 C CA . GLY A 1 183 ? 9.215 -5.896 -9.839 1.00 80.31 183 GLY A CA 1
ATOM 1470 C C . GLY A 1 183 ? 8.628 -5.838 -8.448 1.00 80.31 183 GLY A C 1
ATOM 1471 O O . GLY A 1 183 ? 8.963 -6.640 -7.577 1.00 80.31 183 GLY A O 1
ATOM 1472 N N . HIS A 1 184 ? 7.724 -4.877 -8.281 1.00 82.25 184 HIS A N 1
ATOM 1473 C CA . HIS A 1 184 ? 7.064 -4.549 -7.020 1.00 82.25 184 HIS A CA 1
ATOM 1474 C C . HIS A 1 184 ? 5.545 -4.590 -7.190 1.00 82.25 184 HIS A C 1
ATOM 1476 O O . HIS A 1 184 ? 5.010 -4.201 -8.232 1.00 82.25 184 HIS A O 1
ATOM 1482 N N . LEU A 1 185 ? 4.837 -5.057 -6.162 1.00 84.19 185 LEU A N 1
ATOM 1483 C CA . LEU A 1 185 ? 3.381 -4.962 -6.113 1.00 84.19 185 LEU A CA 1
ATOM 1484 C C . LEU A 1 185 ? 2.993 -3.569 -5.617 1.00 84.19 185 LEU A C 1
ATOM 1486 O O . LEU A 1 185 ? 3.429 -3.127 -4.557 1.00 84.19 185 LEU A O 1
ATOM 1490 N N . LEU A 1 186 ? 2.138 -2.908 -6.380 1.00 87.38 186 LEU A N 1
ATOM 1491 C CA . LEU A 1 186 ? 1.534 -1.630 -6.058 1.00 87.38 186 LEU A CA 1
ATOM 1492 C C . LEU A 1 186 ? 0.073 -1.845 -5.677 1.00 87.38 186 LEU A C 1
ATOM 1494 O O . LEU A 1 186 ? -0.650 -2.589 -6.347 1.00 87.38 186 LEU A O 1
ATOM 1498 N N . VAL A 1 187 ? -0.368 -1.175 -4.618 1.00 87.75 187 VAL A N 1
ATOM 1499 C CA . VAL A 1 187 ? -1.760 -1.215 -4.170 1.00 87.75 187 VAL A CA 1
ATOM 1500 C C . VAL A 1 187 ? -2.264 0.194 -3.907 1.00 87.75 187 VAL A C 1
ATOM 1502 O O . VAL A 1 187 ? -1.560 0.997 -3.300 1.00 87.75 187 VAL A O 1
ATOM 1505 N N . LYS A 1 188 ? -3.495 0.482 -4.328 1.00 89.06 188 LYS A N 1
ATOM 1506 C CA . LYS A 1 188 ? -4.207 1.712 -3.975 1.00 89.06 188 LYS A CA 1
ATOM 1507 C C . LYS A 1 188 ? -5.636 1.393 -3.583 1.00 89.06 188 LYS A C 1
ATOM 1509 O O . LYS A 1 188 ? -6.312 0.616 -4.254 1.00 89.06 188 LYS A O 1
ATOM 1514 N N . CYS A 1 189 ? -6.086 1.985 -2.484 1.00 89.44 189 CYS A N 1
ATOM 1515 C CA . CYS A 1 189 ? -7.467 1.887 -2.024 1.00 89.44 189 CYS A CA 1
ATOM 1516 C C . CYS A 1 189 ? -8.159 3.228 -2.251 1.00 89.44 189 CYS A C 1
ATOM 1518 O O . CYS A 1 189 ? -7.623 4.256 -1.855 1.00 89.44 189 CYS A O 1
ATOM 1520 N N . TYR A 1 190 ? -9.340 3.221 -2.854 1.00 89.75 190 TYR A N 1
ATOM 1521 C CA . TYR A 1 190 ? -10.195 4.390 -3.026 1.00 89.75 190 TYR A CA 1
ATOM 1522 C C . TYR A 1 190 ? -11.446 4.224 -2.160 1.00 89.75 190 TYR A C 1
ATOM 1524 O O . TYR A 1 190 ? -11.990 3.112 -2.092 1.00 89.75 190 TYR A O 1
ATOM 1532 N N . PRO A 1 191 ? -11.932 5.303 -1.524 1.00 89.62 191 PRO A N 1
ATOM 1533 C CA . PRO A 1 191 ? -13.180 5.262 -0.786 1.00 89.62 191 PRO A CA 1
ATOM 1534 C C . PRO A 1 191 ? -14.367 5.156 -1.761 1.00 89.62 191 PRO A C 1
ATOM 1536 O O . PRO A 1 191 ? -14.213 5.441 -2.954 1.00 89.62 191 PRO A O 1
ATOM 1539 N N . PRO A 1 192 ? -15.558 4.769 -1.277 1.00 88.31 192 PRO A N 1
ATOM 1540 C CA . PRO A 1 192 ? -16.776 4.864 -2.074 1.00 88.31 192 PRO A CA 1
ATOM 1541 C C . PRO A 1 192 ? -17.032 6.310 -2.537 1.00 88.31 192 PRO A C 1
ATOM 1543 O O . PRO A 1 192 ? -16.790 7.254 -1.788 1.00 88.31 192 PRO A O 1
ATOM 1546 N N . ILE A 1 193 ? -17.532 6.505 -3.762 1.00 82.38 193 ILE A N 1
ATOM 1547 C CA . ILE A 1 193 ? -17.772 7.861 -4.308 1.00 82.38 193 ILE A CA 1
ATOM 1548 C C . ILE A 1 193 ? -18.987 8.541 -3.657 1.00 82.38 193 ILE A C 1
ATOM 1550 O O . ILE A 1 193 ? -19.016 9.762 -3.541 1.00 82.38 193 ILE A O 1
ATOM 1554 N N . ASN A 1 194 ? -19.985 7.765 -3.223 1.00 68.75 194 ASN A N 1
ATOM 1555 C CA . ASN A 1 194 ? -21.212 8.281 -2.612 1.00 68.75 194 ASN A CA 1
ATOM 1556 C C . ASN A 1 194 ? -21.129 8.368 -1.083 1.00 68.75 194 ASN A C 1
ATOM 1558 O O . ASN A 1 194 ? -22.175 8.395 -0.435 1.00 68.75 194 ASN A O 1
ATOM 1562 N N . VAL A 1 195 ? -19.935 8.397 -0.479 1.00 52.72 195 VAL A N 1
ATOM 1563 C CA . VAL A 1 195 ? -19.857 8.804 0.931 1.00 52.72 195 VAL A CA 1
ATOM 1564 C C . VAL A 1 195 ? -20.245 10.279 0.971 1.00 52.72 195 VAL A C 1
ATOM 1566 O O . VAL A 1 195 ? -19.454 11.152 0.613 1.00 52.72 195 VAL A O 1
ATOM 1569 N N . SER A 1 196 ? -21.511 10.538 1.302 1.00 43.19 196 SER A N 1
ATOM 1570 C CA . SER A 1 196 ? -22.000 11.871 1.602 1.00 43.19 196 SER A CA 1
ATOM 1571 C C . SER A 1 196 ? -21.160 12.441 2.737 1.00 43.19 196 SER A C 1
ATOM 1573 O O . SER A 1 196 ? -20.760 11.741 3.668 1.00 43.19 196 SER A O 1
ATOM 1575 N N . SER A 1 197 ? -20.873 13.729 2.633 1.00 43.69 197 SER A N 1
ATOM 1576 C CA . SER A 1 197 ? -20.311 14.562 3.688 1.00 43.69 197 SER A CA 1
ATOM 1577 C C . SER A 1 197 ? -21.320 14.761 4.828 1.00 43.69 197 SER A C 1
ATOM 1579 O O . SER A 1 197 ? -21.611 15.896 5.189 1.00 43.69 197 SER A O 1
ATOM 1581 N N . ASP A 1 198 ? -21.894 13.682 5.356 1.00 44.50 198 ASP A N 1
ATOM 1582 C CA . ASP A 1 198 ? -22.832 13.725 6.478 1.00 44.50 198 ASP A CA 1
ATOM 1583 C C . ASP A 1 198 ? -22.073 13.429 7.781 1.00 44.50 198 ASP A C 1
ATOM 1585 O O . ASP A 1 198 ? -22.312 12.434 8.456 1.00 44.50 198 ASP A O 1
ATOM 1589 N N . GLU A 1 199 ? -21.121 14.302 8.112 1.00 43.31 199 GLU A N 1
ATOM 1590 C CA . GLU A 1 199 ? -20.672 14.542 9.490 1.00 43.31 199 GLU A CA 1
ATOM 1591 C C . GLU A 1 199 ? -20.506 16.058 9.691 1.00 43.31 199 GLU A C 1
ATOM 1593 O O . GLU A 1 199 ? -19.410 16.567 9.894 1.00 43.31 199 GLU A O 1
ATOM 1598 N N . GLU A 1 200 ? -21.618 16.787 9.611 1.00 40.53 200 GLU A N 1
ATOM 1599 C CA . GLU A 1 200 ? -21.825 18.028 10.364 1.00 40.53 200 GLU A CA 1
ATOM 1600 C C . GLU A 1 200 ? -23.275 18.027 10.868 1.00 40.53 200 GLU A C 1
ATOM 1602 O O . GLU A 1 200 ? -24.185 18.395 10.132 1.00 40.53 200 GLU A O 1
ATOM 1607 N N . ASP A 1 201 ? -23.476 17.557 12.102 1.00 33.31 201 ASP A N 1
ATOM 1608 C CA . ASP A 1 201 ? -24.538 17.999 13.021 1.00 33.31 201 ASP A CA 1
ATOM 1609 C C . ASP A 1 201 ? -24.115 17.725 14.478 1.00 33.31 201 ASP A C 1
ATOM 1611 O O . ASP A 1 201 ? -23.752 16.567 14.799 1.00 33.31 201 ASP A O 1
#

Sequence (201 aa):
MKKIIGIIVTLIAVNSFAGKIPEAKSLHPELYTIQFTYAWFPSSDDVVIPDEVCKRADEDYEILLEELKETDDYKDLESDERAAAHALLYARVWRKALLNHIESSKEVEYKDLATIYTRSGEPFPEA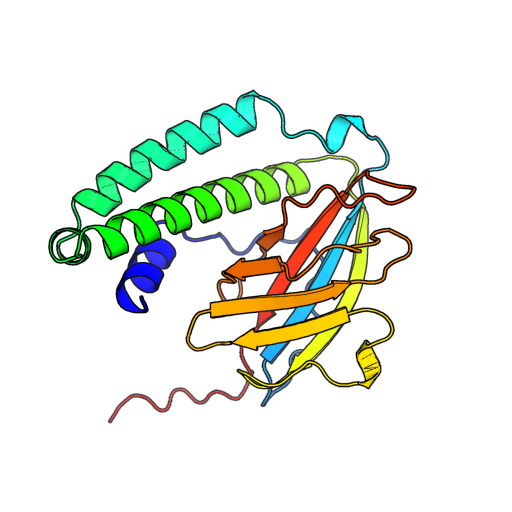YNNVVKGLFDAESNTLVLFELKSEYLQVSRKCTYDHICVNEWIATIQRVGGGNNNGHLLVKCYPPINVSSDEED

Radius of gyration: 17.43 Å; Cα contacts (8 Å, |Δi|>4): 331; chains: 1; bounding box: 47×37×44 Å

Foldseek 3Di:
DVVLVVLLCVLDVLDLPPDDADDDPDFAQAFKKKWKKKKFAPDQVLLDQDVVLVVVLVVSLVVSLVVLCPDPVLVPDDPVVVVVSSVVNSLSSVQSSSVVSSVPDPGIDMDTQDIFTHHAPDWTDPVCVQAWTWHAHPVQQKTKTQFGDDLQAGPPDGIDIDRADASHKGWDSDQGPHPGSGITMIMHIHDNNNPPPPPDD

Nearest PDB structures (foldseek):
  4aud-assembly1_A  TM=2.931E-01  e=2.170E+00  Alternaria alternata
  4pyd-assembly1_B  TM=3.244E-01  e=8.896E+00  Escherichia coli K-12

pLDDT: mean 77.93, std 14.9, range [33.31, 94.25]